Protein AF-I2GCH1-F1 (afdb_monomer)

InterPro domains:
  IPR013382 CRISPR-associated protein Cse2 [PF09485] (33-187)
  IPR013382 CRISPR-associated protein Cse2 [TIGR02548] (23-190)
  IPR038287 Cse2 superfamily [G3DSA:1.10.520.40] (2-200)

Secondary structure (DSSP, 8-state):
--PPPHHHHHHHHHHHHH-B-TTS-B--HHHHHHHHHHHTTSTTT-THHHHHHGGGS---SS--HHHHHHHHHHHHHHHHHHHHHTT-B-TTS-B------TT-----HHHHHHHHHHH-SS-HHHHHHHHHHHHT--GGGTHHHHHHHHHHHHHSSS----HHHHHHHHHTTTSHHHHHHHHHHHH--SHHHHTTTSTTSSS--

Nearest PDB structures (foldseek):
  3wa8-assembly2_B  TM=7.496E-01  e=3.934E-06  Meiothermus ruber DSM 1279
  3wa8-assembly1_A  TM=6.997E-01  e=4.959E-06  Meiothermus ruber DSM 1279
  5u0a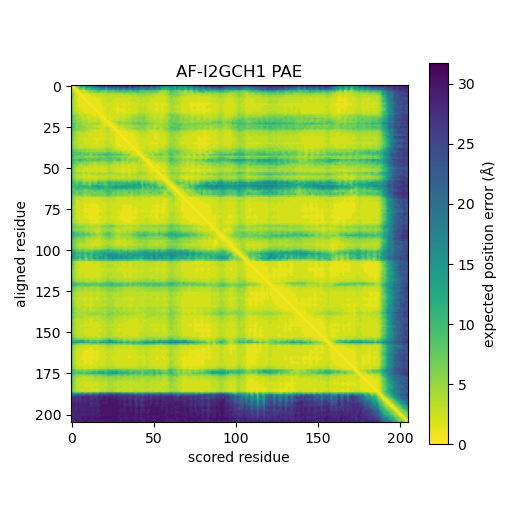-assembly1_J  TM=7.930E-01  e=7.270E-05  Thermobifida fusca YX
  4h79-assembly1_A  TM=6.794E-01  e=3.160E-05  Thermobifida fusca YX

Radius of gyration: 18.76 Å; Cα contacts (8 Å, |Δi|>4): 195; chains: 1; bounding box: 70×39×43 Å

Foldseek 3Di:
DPQCDLVLLVVLVCCLQFQQAPVRDHDDSLVLLVQLLVCLVPQPPDCSNCVSCVRSADDDPDDDPLSVQLRSLSSLLSSLCSLLQPLQQDPVRHGHAQDDDPPDDAAAVLLLLLVLLVQDPDCSVVSVVLLVVLLVDDLVRNSVSVSVSSNSSSVDDRRHDDSSNSSSLSSVSVDNVSSVRSVCSNPVDPVVPVVVVPVPPPPDD

Structure (mmCIF, N/CA/C/O backbone):
data_AF-I2GCH1-F1
#
_entry.id   AF-I2GCH1-F1
#
loop_
_atom_site.group_PDB
_atom_site.id
_atom_site.type_symbol
_atom_site.label_atom_id
_atom_site.label_alt_id
_atom_site.label_comp_id
_atom_site.label_asym_id
_atom_site.label_entity_id
_atom_site.label_seq_id
_atom_site.pdbx_PDB_ins_code
_atom_site.Cartn_x
_atom_site.Cartn_y
_atom_site.Cartn_z
_atom_site.occupancy
_atom_site.B_iso_or_equiv
_atom_site.auth_seq_id
_atom_site.auth_comp_id
_atom_site.auth_asym_id
_atom_site.auth_atom_id
_atom_site.pdbx_PDB_model_num
ATOM 1 N N . MET A 1 1 ? 3.117 -0.505 -23.879 1.00 47.28 1 MET A N 1
ATOM 2 C CA . MET A 1 1 ? 2.992 -0.434 -22.409 1.00 47.28 1 MET A CA 1
ATOM 3 C C . MET A 1 1 ? 2.792 -1.846 -21.893 1.00 47.28 1 MET A C 1
ATOM 5 O O . MET A 1 1 ? 1.735 -2.417 -22.139 1.00 47.28 1 MET A O 1
ATOM 9 N N . ASN A 1 2 ? 3.811 -2.435 -21.267 1.00 53.38 2 ASN A N 1
ATOM 10 C CA . ASN A 1 2 ? 3.675 -3.739 -20.619 1.00 53.38 2 ASN A CA 1
ATOM 11 C C . ASN A 1 2 ? 2.751 -3.580 -19.408 1.00 53.38 2 ASN A C 1
ATOM 13 O O . ASN A 1 2 ? 3.159 -3.072 -18.369 1.00 53.38 2 ASN A O 1
ATOM 17 N N . GLN A 1 3 ? 1.482 -3.955 -19.557 1.00 66.94 3 GLN A N 1
ATOM 18 C CA . GLN A 1 3 ? 0.563 -3.990 -18.427 1.00 66.94 3 GLN A CA 1
ATOM 19 C C . GLN A 1 3 ? 0.925 -5.194 -17.558 1.00 66.94 3 GLN A C 1
ATOM 21 O O . GLN A 1 3 ? 0.856 -6.329 -18.028 1.00 66.94 3 GLN A O 1
ATOM 26 N N . LEU A 1 4 ? 1.309 -4.948 -16.301 1.00 82.31 4 LEU A N 1
ATOM 27 C CA . LEU A 1 4 ? 1.460 -6.011 -15.311 1.00 82.31 4 LEU A CA 1
ATOM 28 C C . LEU A 1 4 ? 0.115 -6.731 -15.177 1.00 82.31 4 LEU A C 1
ATOM 30 O O . LEU A 1 4 ? -0.895 -6.111 -14.826 1.00 82.31 4 LEU A O 1
ATOM 34 N N . THR A 1 5 ? 0.096 -8.028 -15.477 1.00 87.00 5 THR A N 1
ATOM 35 C CA . THR A 1 5 ? -1.125 -8.813 -15.351 1.00 87.00 5 THR A CA 1
ATOM 36 C C . THR A 1 5 ? -1.459 -9.033 -13.888 1.00 87.00 5 THR A C 1
ATOM 38 O O . THR A 1 5 ? -0.640 -8.934 -12.970 1.00 87.00 5 THR A O 1
ATOM 41 N N . ASP A 1 6 ? -2.718 -9.366 -13.670 1.00 87.38 6 ASP A N 1
ATOM 42 C CA . ASP A 1 6 ? -3.214 -9.641 -12.345 1.00 87.38 6 ASP A CA 1
ATOM 43 C C . ASP A 1 6 ? -2.548 -10.838 -11.661 1.00 87.38 6 ASP A C 1
ATOM 45 O O . ASP A 1 6 ? -2.317 -10.847 -10.452 1.00 87.38 6 ASP A O 1
ATOM 49 N N . GLU A 1 7 ? -2.223 -11.834 -12.472 1.00 90.00 7 GLU A N 1
ATOM 50 C CA . GLU A 1 7 ? -1.489 -13.026 -12.086 1.00 90.00 7 GLU A CA 1
ATOM 51 C C . GLU A 1 7 ? -0.044 -12.688 -11.718 1.00 90.00 7 GLU A C 1
ATOM 53 O O . GLU A 1 7 ? 0.394 -13.036 -10.627 1.00 90.00 7 GLU A O 1
ATOM 58 N N . GLN 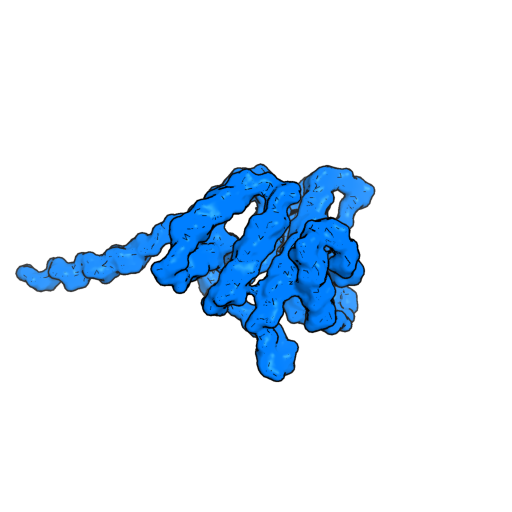A 1 8 ? 0.651 -11.891 -12.538 1.00 91.75 8 GLN A N 1
ATOM 59 C CA . GLN A 1 8 ? 2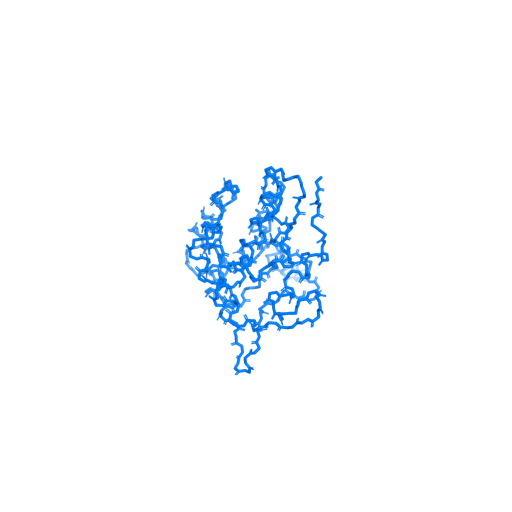.026 -11.467 -12.255 1.00 91.75 8 GLN A CA 1
ATOM 60 C C . GLN A 1 8 ? 2.139 -10.705 -10.928 1.00 91.75 8 GLN A C 1
ATOM 62 O O . GLN A 1 8 ? 3.072 -10.937 -10.158 1.00 91.75 8 GLN A O 1
ATOM 67 N N . ALA A 1 9 ? 1.173 -9.829 -10.630 1.00 93.25 9 ALA A N 1
ATOM 68 C CA . ALA A 1 9 ? 1.126 -9.127 -9.351 1.00 93.25 9 ALA A CA 1
ATOM 69 C C . ALA A 1 9 ? 0.929 -10.098 -8.173 1.00 93.25 9 ALA A C 1
ATOM 71 O O . ALA A 1 9 ? 1.601 -9.966 -7.152 1.00 93.25 9 ALA A O 1
ATOM 72 N N . ARG A 1 10 ? 0.038 -11.093 -8.299 1.00 92.31 10 ARG A N 1
ATOM 73 C CA . ARG A 1 10 ? -0.159 -12.114 -7.253 1.00 92.31 10 ARG A CA 1
ATOM 74 C C . ARG A 1 10 ? 1.078 -12.975 -7.056 1.00 92.31 10 ARG A C 1
ATOM 76 O O . ARG A 1 10 ? 1.446 -13.213 -5.912 1.00 92.31 10 ARG A O 1
ATOM 83 N N . ASP A 1 11 ? 1.712 -13.402 -8.139 1.00 93.62 11 ASP A N 1
ATOM 84 C CA . ASP A 1 11 ? 2.920 -14.222 -8.089 1.00 93.62 11 ASP A CA 1
ATOM 85 C C . ASP A 1 11 ? 4.055 -13.491 -7.378 1.00 93.62 11 ASP A C 1
ATOM 87 O O . ASP A 1 11 ? 4.778 -14.088 -6.580 1.00 93.62 11 ASP A O 1
ATOM 91 N N . PHE A 1 12 ? 4.181 -12.183 -7.617 1.00 95.62 12 PHE A N 1
ATOM 92 C CA . PHE A 1 12 ? 5.137 -11.346 -6.907 1.00 95.62 12 PHE A CA 1
ATOM 93 C C . PHE A 1 12 ? 4.863 -11.296 -5.400 1.00 95.62 12 PHE A C 1
ATOM 95 O O . PHE A 1 12 ? 5.775 -11.505 -4.599 1.00 95.62 12 PHE A O 1
ATOM 102 N N . ILE A 1 13 ? 3.609 -11.084 -4.989 1.00 95.69 13 ILE A N 1
ATOM 103 C CA . ILE A 1 13 ? 3.258 -11.079 -3.561 1.00 95.69 13 ILE A CA 1
ATOM 104 C C . ILE A 1 13 ? 3.418 -12.472 -2.939 1.00 95.69 13 ILE A C 1
ATOM 106 O O . ILE A 1 13 ? 3.929 -12.590 -1.828 1.00 95.69 13 ILE A O 1
ATOM 110 N N . ALA A 1 14 ? 3.073 -13.539 -3.660 1.00 94.00 14 ALA A N 1
ATOM 111 C CA . ALA A 1 14 ? 3.275 -14.912 -3.207 1.00 94.00 14 ALA A CA 1
ATOM 112 C C . ALA A 1 14 ? 4.762 -15.231 -2.991 1.00 94.00 14 ALA A C 1
ATOM 114 O O . ALA A 1 14 ? 5.114 -15.923 -2.032 1.00 94.00 14 ALA A O 1
ATOM 115 N N . PHE A 1 15 ? 5.648 -14.700 -3.837 1.00 94.94 15 PHE A N 1
ATOM 116 C CA . PHE A 1 15 ? 7.090 -14.769 -3.616 1.00 94.94 15 PHE A CA 1
ATOM 117 C C . PHE A 1 15 ? 7.507 -14.051 -2.327 1.00 94.94 15 PHE A C 1
ATOM 119 O O . PHE A 1 15 ? 8.240 -14.633 -1.531 1.00 94.94 15 PHE A O 1
ATOM 126 N N . LEU A 1 16 ? 7.007 -12.838 -2.071 1.00 95.56 16 LEU A N 1
ATOM 127 C CA . LEU A 1 16 ? 7.323 -12.101 -0.839 1.00 95.56 16 LEU A CA 1
ATOM 128 C C . LEU A 1 16 ? 6.820 -12.814 0.427 1.00 95.56 16 LEU A C 1
ATOM 130 O O . LEU A 1 16 ? 7.462 -12.735 1.473 1.00 95.56 16 LEU A O 1
ATOM 134 N N . GLU A 1 17 ? 5.696 -13.525 0.335 1.00 94.50 17 GLU A N 1
ATOM 135 C CA . GLU A 1 17 ? 5.105 -14.274 1.450 1.00 94.50 17 GLU A CA 1
ATOM 136 C C . GLU A 1 17 ? 5.788 -15.622 1.708 1.00 94.50 17 GLU A C 1
ATOM 138 O O . GLU A 1 17 ? 5.944 -16.026 2.858 1.00 94.50 17 GLU A O 1
ATOM 143 N N . THR A 1 18 ? 6.176 -16.337 0.649 1.00 92.38 18 THR A N 1
ATOM 144 C CA . THR A 1 18 ? 6.593 -17.750 0.743 1.00 92.38 18 THR A CA 1
ATOM 145 C C . THR A 1 18 ? 8.058 -17.997 0.400 1.00 92.38 18 THR A C 1
ATOM 147 O O . THR A 1 18 ? 8.564 -19.099 0.625 1.00 92.38 18 THR A O 1
ATOM 150 N N . GLY A 1 19 ? 8.736 -17.007 -0.186 1.00 91.06 19 GLY A N 1
ATOM 151 C CA . GLY A 1 19 ? 10.123 -17.103 -0.647 1.00 91.06 19 GLY A CA 1
ATOM 152 C C . GLY A 1 19 ? 10.300 -18.053 -1.824 1.00 91.06 19 GLY A C 1
ATOM 153 O O . GLY A 1 19 ? 11.431 -18.404 -2.157 1.00 91.06 19 GLY A O 1
ATOM 154 N N . ARG A 1 20 ? 9.198 -18.521 -2.422 1.00 90.38 20 ARG A N 1
ATOM 155 C CA . ARG A 1 20 ? 9.217 -19.424 -3.566 1.00 90.38 20 ARG A CA 1
ATOM 156 C C . ARG A 1 20 ? 9.539 -18.633 -4.826 1.00 90.38 20 ARG A C 1
ATOM 158 O O . ARG A 1 20 ? 8.766 -17.767 -5.224 1.00 90.38 20 ARG A O 1
ATOM 165 N N . LYS A 1 21 ? 10.658 -18.972 -5.452 1.00 87.69 21 LYS A N 1
ATOM 166 C CA . LYS A 1 21 ? 1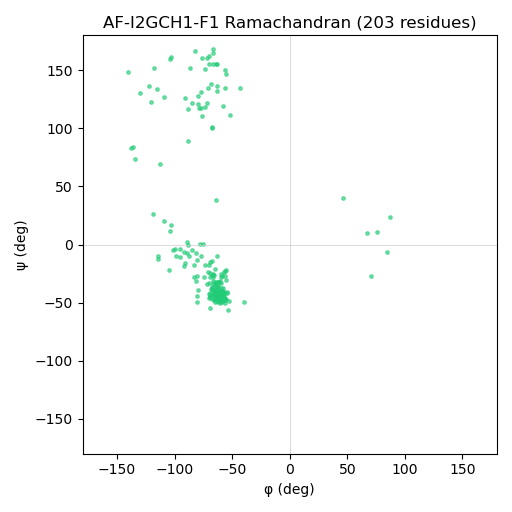1.096 -18.413 -6.728 1.00 87.69 21 LYS A CA 1
ATOM 167 C C . LYS A 1 21 ? 10.422 -19.107 -7.913 1.00 87.69 21 LYS A C 1
ATOM 169 O O . LYS A 1 21 ? 9.849 -20.192 -7.779 1.00 87.69 21 LYS A O 1
ATOM 174 N N . ARG A 1 22 ? 10.535 -18.493 -9.096 1.00 83.62 22 ARG A N 1
ATOM 175 C CA . ARG A 1 22 ? 9.999 -19.022 -10.366 1.00 83.62 22 ARG A CA 1
ATOM 176 C C . ARG A 1 22 ? 10.626 -20.354 -10.779 1.00 83.62 22 ARG A C 1
ATOM 178 O O . ARG A 1 22 ? 9.940 -21.190 -11.353 1.00 83.62 22 ARG A O 1
ATOM 185 N N . ASP A 1 23 ? 11.893 -20.570 -10.438 1.00 85.50 23 ASP A N 1
ATOM 186 C CA . ASP A 1 23 ? 12.616 -21.830 -10.665 1.00 85.50 23 ASP A CA 1
ATOM 187 C C . ASP A 1 23 ? 12.224 -22.953 -9.679 1.00 85.50 23 ASP A C 1
ATOM 189 O O . ASP A 1 23 ? 12.752 -24.060 -9.746 1.00 85.50 23 ASP A O 1
ATOM 193 N N . GLY A 1 24 ? 11.296 -22.682 -8.753 1.00 84.19 24 GLY A N 1
ATOM 194 C CA . GLY A 1 24 ? 10.841 -23.620 -7.730 1.00 84.19 24 GLY A CA 1
ATOM 195 C C . GLY A 1 24 ? 11.714 -23.668 -6.475 1.00 84.19 24 GLY A C 1
ATOM 196 O O . GLY A 1 24 ? 11.309 -24.298 -5.494 1.00 84.19 24 GLY A O 1
ATOM 197 N N . SER A 1 25 ? 12.860 -22.983 -6.459 1.00 87.88 25 SER A N 1
ATOM 198 C CA . SER A 1 25 ? 13.704 -22.873 -5.271 1.00 87.88 25 SER A CA 1
ATOM 199 C C . SER A 1 25 ? 13.052 -22.000 -4.190 1.00 87.88 25 SER A C 1
ATOM 201 O O . SER A 1 25 ? 12.098 -21.251 -4.433 1.00 87.88 25 SER A O 1
ATOM 203 N N . ARG A 1 26 ? 13.543 -22.127 -2.953 1.00 88.25 26 ARG A N 1
ATOM 204 C CA . ARG A 1 26 ? 13.063 -21.362 -1.799 1.00 88.25 26 ARG A CA 1
ATOM 205 C C . ARG A 1 26 ? 14.192 -20.577 -1.160 1.00 88.25 26 ARG A C 1
ATOM 207 O O . ARG A 1 26 ? 15.277 -21.105 -0.937 1.00 88.25 26 ARG A O 1
ATOM 214 N N . THR A 1 27 ? 13.900 -19.331 -0.822 1.00 89.69 27 THR A N 1
ATOM 215 C CA . THR A 1 27 ? 14.780 -18.467 -0.033 1.00 89.69 27 THR A CA 1
ATOM 216 C C . THR A 1 27 ? 14.291 -18.347 1.403 1.00 89.69 27 THR A C 1
ATOM 218 O O . THR A 1 27 ? 13.105 -18.533 1.675 1.00 89.69 27 THR A O 1
ATOM 221 N N . ASP A 1 28 ? 15.180 -17.950 2.310 1.00 91.00 28 ASP A N 1
ATOM 222 C CA . ASP A 1 28 ? 14.787 -17.549 3.659 1.00 91.00 28 ASP A CA 1
ATOM 223 C C . ASP A 1 28 ? 13.971 -16.244 3.602 1.00 91.00 28 ASP A C 1
ATOM 225 O O . ASP A 1 28 ? 14.507 -15.143 3.450 1.00 91.00 28 ASP A O 1
ATOM 229 N N . VAL A 1 29 ? 12.646 -16.385 3.711 1.00 92.38 29 VAL A N 1
ATOM 230 C CA . VAL A 1 29 ? 11.685 -15.272 3.693 1.00 92.38 29 VAL A CA 1
ATOM 231 C C . VAL A 1 29 ? 11.991 -14.262 4.788 1.00 92.38 29 VAL A C 1
ATOM 233 O O . VAL A 1 29 ? 11.926 -13.057 4.556 1.00 92.38 29 VAL A O 1
ATOM 236 N N . ARG A 1 30 ? 12.347 -14.729 5.986 1.00 92.19 30 ARG A N 1
ATOM 237 C CA . ARG A 1 30 ? 12.558 -13.850 7.134 1.00 92.19 30 ARG A CA 1
ATOM 238 C C . ARG A 1 30 ? 13.814 -13.009 6.945 1.00 92.19 30 ARG A C 1
ATOM 240 O O . ARG A 1 30 ? 13.777 -11.808 7.218 1.00 92.19 30 ARG A O 1
ATOM 247 N N . ALA A 1 31 ? 14.891 -13.616 6.448 1.00 91.94 31 ALA A N 1
ATOM 248 C CA . ALA A 1 31 ? 16.114 -12.898 6.103 1.00 91.94 31 ALA A CA 1
ATOM 249 C C . ALA A 1 31 ? 15.867 -11.877 4.979 1.00 91.94 31 ALA A C 1
ATOM 251 O O . ALA A 1 31 ? 16.228 -10.708 5.121 1.00 91.94 31 ALA A O 1
ATOM 252 N N . ASN A 1 32 ? 15.170 -12.281 3.912 1.00 93.69 32 ASN A N 1
ATOM 253 C CA . ASN A 1 32 ? 14.842 -11.393 2.797 1.00 93.69 32 ASN A CA 1
ATOM 254 C C . ASN A 1 32 ? 13.993 -10.195 3.241 1.00 93.69 32 ASN A C 1
ATOM 256 O O . ASN A 1 32 ? 14.323 -9.054 2.923 1.00 93.69 32 ASN A O 1
ATOM 260 N N . LEU A 1 33 ? 12.932 -10.422 4.022 1.00 94.56 33 LEU A N 1
ATOM 261 C CA . LEU A 1 33 ? 12.094 -9.338 4.538 1.00 94.56 33 LEU A CA 1
ATOM 262 C C . LEU A 1 33 ? 12.868 -8.428 5.503 1.00 94.56 33 LEU A C 1
ATOM 264 O O . LEU A 1 33 ? 12.623 -7.222 5.536 1.00 94.56 33 LEU A O 1
ATOM 268 N N . ALA A 1 34 ? 13.835 -8.955 6.260 1.00 93.19 34 ALA A N 1
ATOM 269 C CA . ALA A 1 34 ? 14.694 -8.126 7.102 1.00 93.19 34 ALA A CA 1
ATOM 270 C C . ALA A 1 34 ? 15.585 -7.177 6.279 1.00 93.19 34 ALA A C 1
ATOM 272 O O . ALA A 1 34 ? 15.719 -6.011 6.657 1.00 93.19 34 ALA A O 1
ATOM 273 N N . GLU A 1 35 ? 16.152 -7.643 5.164 1.00 93.31 35 GLU A N 1
ATOM 274 C CA . GLU A 1 35 ? 16.934 -6.806 4.242 1.00 93.31 35 GLU A CA 1
ATOM 275 C C . GLU A 1 35 ? 16.053 -5.801 3.487 1.00 93.31 35 GLU A C 1
ATOM 277 O O . GLU A 1 35 ? 16.362 -4.610 3.469 1.00 93.31 35 GLU A O 1
ATOM 282 N N . LEU A 1 36 ? 14.902 -6.232 2.958 1.00 94.69 36 LEU A N 1
ATOM 283 C CA . LEU A 1 36 ? 13.931 -5.342 2.304 1.00 94.69 36 LEU A CA 1
ATOM 284 C C . LEU A 1 36 ? 13.452 -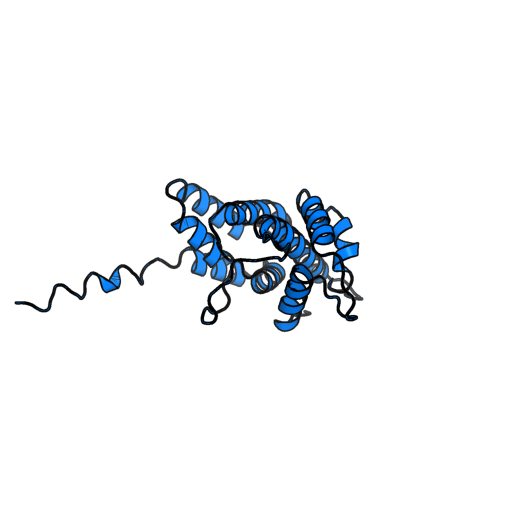4.233 3.249 1.00 94.69 36 LEU A C 1
ATOM 286 O O . LEU A 1 36 ? 13.311 -3.079 2.852 1.00 94.69 36 LEU A O 1
ATOM 290 N N . ARG A 1 37 ? 13.270 -4.543 4.535 1.00 92.12 37 ARG A N 1
ATOM 291 C CA . ARG A 1 37 ? 12.941 -3.537 5.551 1.00 92.12 37 ARG A CA 1
ATOM 292 C C . ARG A 1 37 ? 14.058 -2.510 5.744 1.00 92.12 37 ARG A C 1
ATOM 294 O O . ARG A 1 37 ? 13.761 -1.348 6.007 1.00 92.12 37 ARG A O 1
ATOM 301 N N . ARG A 1 38 ? 15.329 -2.916 5.661 1.00 90.88 38 ARG A N 1
ATOM 302 C CA . ARG A 1 38 ? 16.456 -1.972 5.742 1.00 90.88 38 ARG A CA 1
ATOM 303 C C . ARG A 1 38 ? 16.465 -1.047 4.530 1.00 90.88 38 ARG A C 1
ATOM 305 O O . ARG A 1 38 ? 16.579 0.161 4.719 1.00 90.88 38 ARG A O 1
ATOM 312 N N . ALA A 1 39 ? 16.244 -1.595 3.333 1.00 89.94 39 ALA A N 1
ATOM 313 C CA . ALA A 1 39 ? 16.089 -0.805 2.112 1.00 89.94 39 ALA A CA 1
ATOM 314 C C . ALA A 1 39 ? 14.907 0.180 2.213 1.00 89.94 39 ALA A C 1
ATOM 316 O O . ALA A 1 39 ? 14.999 1.312 1.752 1.00 89.94 39 ALA A O 1
ATOM 317 N N . ALA A 1 40 ? 13.839 -0.183 2.932 1.00 87.62 40 ALA A N 1
ATOM 318 C CA . ALA A 1 40 ? 12.693 0.691 3.171 1.00 87.62 40 ALA A CA 1
ATOM 319 C C . ALA A 1 40 ? 13.009 1.976 3.965 1.00 87.62 40 ALA A C 1
ATOM 321 O O . ALA A 1 40 ? 12.134 2.829 4.095 1.00 87.62 40 ALA A O 1
ATOM 322 N N . MET A 1 41 ? 14.201 2.132 4.554 1.00 84.06 41 MET A N 1
ATOM 323 C CA . MET A 1 41 ? 14.602 3.396 5.191 1.00 84.06 41 MET A CA 1
ATOM 324 C C . MET A 1 41 ? 14.884 4.494 4.167 1.00 84.06 41 MET A C 1
ATOM 326 O O . MET A 1 41 ? 14.555 5.643 4.434 1.00 84.06 41 MET A O 1
ATOM 330 N N . ASN A 1 42 ? 15.421 4.113 3.007 1.00 82.62 42 ASN A N 1
ATOM 331 C CA . ASN A 1 42 ? 15.633 4.970 1.845 1.00 82.62 42 ASN A CA 1
ATOM 332 C C . ASN A 1 42 ? 15.141 4.204 0.605 1.00 82.62 42 ASN A C 1
ATOM 334 O O . ASN A 1 42 ? 15.968 3.663 -0.139 1.00 82.62 42 ASN A O 1
ATOM 338 N N . PRO A 1 43 ? 13.810 4.071 0.427 1.00 78.38 43 PRO A N 1
ATOM 339 C CA . PRO A 1 43 ? 13.256 3.301 -0.678 1.00 78.38 43 PRO A CA 1
ATOM 340 C C . PRO A 1 43 ? 13.793 3.822 -2.013 1.00 78.38 43 PRO A C 1
ATOM 342 O O . PRO A 1 43 ? 14.019 5.020 -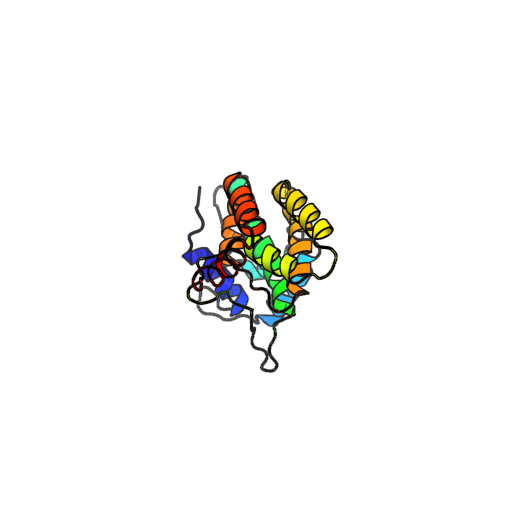2.157 1.00 78.38 43 PRO A O 1
ATOM 345 N N . LEU A 1 44 ? 13.976 2.922 -2.978 1.00 84.44 44 LEU A N 1
ATOM 346 C CA . LEU A 1 44 ? 14.483 3.195 -4.332 1.00 84.44 44 LEU A CA 1
ATOM 347 C C . LEU A 1 44 ? 15.977 3.562 -4.422 1.00 84.44 44 LEU A C 1
ATOM 349 O O . LEU A 1 44 ? 16.617 3.199 -5.410 1.00 84.44 44 LEU A O 1
ATOM 353 N N . SER A 1 45 ? 16.578 4.142 -3.381 1.00 83.44 45 SER A N 1
ATOM 354 C CA . SER A 1 45 ? 18.015 4.473 -3.360 1.00 83.44 45 SER A CA 1
ATOM 355 C C . SER A 1 45 ? 18.927 3.304 -2.963 1.00 83.44 45 SER A C 1
ATOM 357 O O . SER A 1 45 ? 20.089 3.265 -3.361 1.00 83.44 45 SER A O 1
ATOM 359 N N . ASP A 1 46 ? 18.439 2.353 -2.162 1.00 80.12 46 ASP A N 1
ATOM 360 C CA . ASP A 1 46 ? 19.217 1.186 -1.718 1.00 80.12 46 ASP A CA 1
ATOM 361 C C . ASP A 1 46 ? 19.050 0.008 -2.689 1.00 80.12 46 ASP A C 1
ATOM 363 O O . ASP A 1 46 ? 17.929 -0.410 -2.951 1.00 80.12 46 ASP A O 1
ATOM 367 N N . LEU A 1 47 ? 20.155 -0.547 -3.197 1.00 82.75 47 LEU A N 1
ATOM 368 C CA . LEU A 1 47 ? 20.159 -1.626 -4.198 1.00 82.75 47 LEU A CA 1
ATOM 369 C C . LEU A 1 47 ? 20.113 -3.043 -3.593 1.00 82.75 47 LEU A C 1
ATOM 371 O O . LEU A 1 47 ? 20.143 -4.033 -4.328 1.00 82.75 47 LEU A O 1
ATOM 375 N N . ARG A 1 48 ? 20.081 -3.182 -2.258 1.00 84.19 48 ARG A N 1
ATOM 376 C CA . ARG A 1 48 ? 20.027 -4.497 -1.583 1.00 84.19 48 ARG A CA 1
ATOM 377 C C . ARG A 1 48 ? 18.791 -5.310 -1.952 1.00 84.19 48 ARG A C 1
ATOM 379 O O . ARG A 1 48 ? 18.847 -6.540 -1.978 1.00 84.19 48 ARG A O 1
ATOM 386 N N . ASP A 1 49 ? 17.692 -4.627 -2.241 1.00 86.12 49 ASP A N 1
ATOM 387 C CA . ASP A 1 49 ? 16.440 -5.232 -2.674 1.00 86.12 49 ASP A CA 1
ATOM 388 C C . ASP A 1 49 ? 16.569 -5.930 -4.038 1.00 86.12 49 ASP A C 1
ATOM 390 O O . ASP A 1 49 ? 16.011 -7.010 -4.217 1.00 86.12 49 ASP A O 1
ATOM 394 N N . ILE A 1 50 ? 17.386 -5.411 -4.960 1.00 89.19 50 ILE A N 1
ATOM 395 C CA . ILE A 1 50 ? 17.558 -5.963 -6.315 1.00 89.19 50 ILE A CA 1
ATOM 396 C C . ILE A 1 50 ? 18.007 -7.426 -6.280 1.00 89.19 50 ILE A C 1
ATOM 398 O O . ILE A 1 50 ? 17.468 -8.259 -7.008 1.00 89.19 50 ILE A O 1
ATOM 402 N N . ARG A 1 51 ? 18.950 -7.778 -5.396 1.00 89.12 51 ARG A N 1
ATOM 403 C CA . ARG A 1 51 ? 19.432 -9.165 -5.261 1.00 89.12 51 ARG A CA 1
ATOM 404 C C . ARG A 1 51 ? 18.317 -10.132 -4.850 1.00 89.12 51 ARG A C 1
ATOM 406 O O . ARG A 1 51 ? 18.360 -11.306 -5.211 1.00 89.12 51 ARG A O 1
ATOM 413 N N . ILE A 1 52 ? 17.354 -9.650 -4.071 1.00 91.44 52 ILE A N 1
ATOM 414 C CA . ILE A 1 52 ? 16.226 -10.442 -3.579 1.00 91.44 52 ILE A CA 1
ATOM 415 C C . ILE A 1 52 ? 15.157 -10.545 -4.666 1.00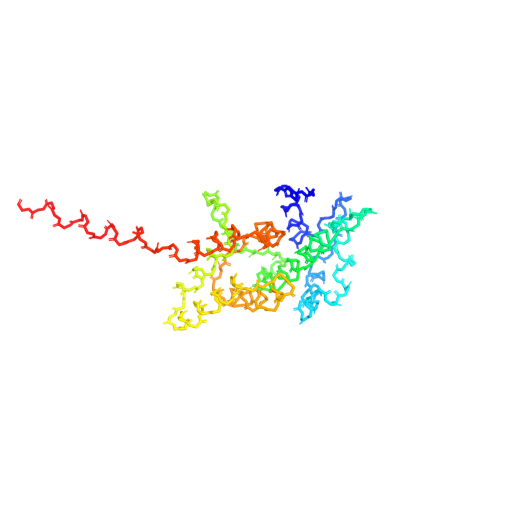 91.44 52 ILE A C 1
ATOM 417 O O . ILE A 1 52 ? 14.628 -11.625 -4.906 1.00 91.44 52 ILE A O 1
ATOM 421 N N . LEU A 1 53 ? 14.860 -9.425 -5.325 1.00 92.19 53 LEU A N 1
ATOM 422 C CA . LEU A 1 53 ? 13.736 -9.286 -6.247 1.00 92.19 53 LEU A CA 1
ATOM 423 C C . LEU A 1 53 ? 14.060 -9.698 -7.689 1.00 92.19 53 LEU A C 1
ATOM 425 O O . LEU A 1 53 ? 13.131 -9.783 -8.483 1.00 92.19 53 LEU A O 1
ATOM 429 N N . GLY A 1 54 ? 15.330 -9.947 -8.030 1.00 87.88 54 GLY A N 1
ATOM 430 C CA . GLY A 1 54 ? 15.833 -10.094 -9.405 1.00 87.88 54 GLY A CA 1
ATOM 431 C C . GLY A 1 54 ? 14.924 -10.852 -10.378 1.00 87.88 54 GLY A C 1
ATOM 432 O O . GLY A 1 54 ? 14.608 -10.324 -11.438 1.00 87.88 54 GLY A O 1
ATOM 433 N N . ASP A 1 55 ? 14.427 -12.034 -9.998 1.00 86.94 55 ASP A N 1
ATOM 434 C CA . ASP A 1 55 ? 13.596 -12.894 -10.864 1.00 86.94 55 ASP A CA 1
ATOM 435 C C . ASP A 1 55 ? 12.188 -12.329 -11.155 1.00 86.94 55 ASP A C 1
ATOM 437 O O . ASP A 1 55 ? 11.484 -12.807 -12.051 1.00 86.94 55 ASP A O 1
ATOM 441 N N . TYR A 1 56 ? 11.764 -11.332 -10.378 1.00 90.31 56 TYR A N 1
ATOM 442 C CA . TYR A 1 56 ? 10.453 -10.689 -10.436 1.00 90.31 56 TYR A CA 1
ATOM 443 C C . TYR A 1 56 ? 10.509 -9.228 -10.873 1.00 90.31 56 TYR A C 1
ATOM 445 O O . TYR A 1 56 ? 9.456 -8.644 -11.132 1.00 90.31 56 TYR A O 1
ATOM 453 N N . LEU A 1 57 ? 11.699 -8.631 -10.960 1.00 89.69 57 LEU A N 1
ATOM 454 C CA . LEU A 1 57 ? 11.827 -7.270 -11.455 1.00 89.69 57 LEU A CA 1
ATOM 455 C C . LEU A 1 57 ? 11.558 -7.247 -12.965 1.00 89.69 57 LEU A C 1
ATOM 457 O O . LEU A 1 57 ? 12.060 -8.102 -13.700 1.00 89.69 57 LEU A O 1
ATOM 461 N N . PRO A 1 58 ? 10.752 -6.289 -13.447 1.00 86.06 58 PRO A N 1
ATOM 462 C CA . PRO A 1 58 ? 10.526 -6.128 -14.872 1.00 86.06 58 PRO A CA 1
ATOM 463 C C . PRO A 1 58 ? 11.853 -5.768 -15.545 1.00 86.06 58 PRO A C 1
ATOM 465 O O . PRO A 1 58 ? 12.606 -4.928 -15.057 1.00 86.06 58 PRO A O 1
ATOM 468 N N . TYR A 1 59 ? 12.131 -6.397 -16.681 1.00 80.12 59 TYR A N 1
ATOM 469 C CA . TYR A 1 59 ? 13.264 -6.043 -17.523 1.00 80.12 59 TYR A CA 1
ATOM 470 C C . TYR A 1 59 ? 12.748 -5.641 -18.899 1.00 80.12 59 TYR A C 1
ATOM 472 O O . TYR A 1 59 ? 12.057 -6.416 -19.563 1.00 80.12 59 TYR A O 1
ATOM 480 N N . SER A 1 60 ? 13.089 -4.426 -19.320 1.00 73.94 60 SER A N 1
ATOM 481 C CA . SER A 1 60 ? 12.871 -3.955 -20.682 1.00 73.94 60 SER A CA 1
ATOM 482 C C . SER A 1 60 ? 14.222 -3.853 -21.376 1.00 73.94 60 SER A C 1
ATOM 484 O O . SER A 1 60 ? 15.134 -3.193 -20.882 1.00 73.94 60 SER A O 1
ATOM 486 N N . SER A 1 61 ? 14.358 -4.481 -22.545 1.00 68.81 61 SER A N 1
ATOM 487 C CA . SER A 1 61 ? 15.567 -4.365 -23.373 1.00 68.81 61 SER A CA 1
ATOM 488 C C . SER A 1 61 ? 15.752 -2.957 -23.951 1.00 68.81 61 SER A C 1
ATOM 490 O O . SER A 1 61 ? 16.822 -2.630 -24.458 1.00 68.81 61 SER A O 1
ATOM 492 N N . ARG A 1 62 ? 14.703 -2.128 -23.904 1.00 74.88 62 ARG A N 1
ATOM 493 C CA . ARG A 1 62 ? 14.720 -0.723 -24.302 1.00 74.88 62 ARG A CA 1
ATOM 494 C C . ARG A 1 62 ? 13.929 0.083 -23.267 1.00 74.88 62 ARG A C 1
ATOM 496 O O . ARG A 1 62 ? 12.739 0.311 -23.484 1.00 74.88 62 ARG A O 1
ATOM 503 N N . PRO A 1 63 ? 14.558 0.458 -22.144 1.00 74.38 63 PRO A N 1
ATOM 504 C CA . PRO A 1 63 ? 13.868 1.133 -21.058 1.00 74.38 63 PRO A CA 1
ATOM 505 C C . PRO A 1 63 ? 13.329 2.487 -21.520 1.00 74.38 63 PRO A C 1
ATOM 507 O O . PRO A 1 63 ? 14.010 3.273 -22.184 1.00 74.38 63 PRO A O 1
ATOM 510 N N . THR A 1 64 ? 12.069 2.721 -21.191 1.00 78.25 64 THR A N 1
ATOM 511 C CA . THR A 1 64 ? 11.414 4.026 -21.239 1.00 78.25 64 THR A CA 1
ATOM 512 C C . THR A 1 64 ? 11.294 4.577 -19.815 1.00 78.25 64 THR A C 1
ATOM 514 O O . THR A 1 64 ? 11.321 3.791 -18.869 1.00 78.25 64 THR A O 1
ATOM 517 N N . PRO A 1 65 ? 11.084 5.893 -19.625 1.00 75.38 65 PRO A N 1
ATOM 518 C CA . PRO A 1 65 ? 10.854 6.453 -18.290 1.00 75.38 65 PRO A CA 1
ATOM 519 C C . PRO A 1 65 ? 9.686 5.810 -17.521 1.00 75.38 65 PRO A C 1
ATOM 521 O O . PRO A 1 65 ? 9.624 5.903 -16.299 1.00 75.38 65 PRO A O 1
ATOM 524 N N . ASP A 1 66 ? 8.739 5.177 -18.219 1.00 77.00 66 ASP A N 1
ATOM 525 C CA . ASP A 1 66 ? 7.645 4.432 -17.590 1.00 77.00 66 ASP A CA 1
ATOM 526 C C . ASP A 1 66 ? 8.072 3.021 -17.161 1.00 77.00 66 ASP A C 1
ATOM 528 O O . ASP A 1 66 ? 7.579 2.517 -16.154 1.00 77.00 66 ASP A O 1
ATOM 532 N N . ASP A 1 67 ? 9.012 2.393 -17.875 1.00 79.12 67 ASP A N 1
ATOM 533 C CA . ASP A 1 67 ? 9.580 1.100 -17.474 1.00 79.12 67 ASP A CA 1
ATOM 534 C C . ASP A 1 67 ? 10.415 1.237 -16.191 1.00 79.12 67 ASP A C 1
ATOM 536 O O . ASP A 1 67 ? 10.342 0.363 -15.323 1.00 79.12 67 ASP A O 1
ATOM 540 N N . ASP A 1 68 ? 11.136 2.355 -16.038 1.00 85.75 68 ASP A N 1
ATOM 541 C CA . ASP A 1 68 ? 11.885 2.686 -14.817 1.00 85.75 68 ASP A CA 1
ATOM 542 C C . ASP A 1 68 ? 10.940 2.802 -13.614 1.00 85.75 68 ASP A C 1
ATOM 544 O O . ASP A 1 68 ? 11.191 2.235 -12.549 1.00 85.75 68 ASP A O 1
ATOM 548 N N . TRP A 1 69 ? 9.780 3.439 -13.798 1.00 89.88 69 TRP A N 1
ATOM 549 C CA . TRP A 1 69 ? 8.786 3.507 -12.734 1.00 89.88 69 TRP A CA 1
ATOM 550 C C . TRP A 1 69 ? 8.158 2.145 -12.420 1.00 89.88 69 TRP A C 1
ATOM 552 O O . TRP A 1 69 ? 7.920 1.833 -11.256 1.00 89.88 69 TRP A O 1
ATOM 562 N N . VAL A 1 70 ? 7.888 1.299 -13.421 1.00 91.62 70 VAL A N 1
ATOM 563 C CA . VAL A 1 70 ? 7.364 -0.053 -13.160 1.00 91.62 70 VAL A CA 1
ATOM 564 C C . VAL A 1 70 ? 8.375 -0.840 -12.321 1.00 91.62 70 VAL A C 1
ATOM 566 O O . VAL A 1 70 ? 7.982 -1.524 -11.374 1.00 91.62 70 VAL A O 1
ATOM 569 N N . TYR A 1 71 ? 9.669 -0.717 -12.624 1.00 91.56 71 TYR A N 1
ATOM 570 C CA . TYR A 1 71 ? 10.754 -1.301 -11.839 1.00 91.56 71 TYR A CA 1
ATOM 571 C C . TYR A 1 71 ? 10.753 -0.792 -10.390 1.00 91.56 71 TYR A C 1
ATOM 573 O O . TYR A 1 71 ? 10.721 -1.589 -9.444 1.00 91.56 71 TYR A O 1
ATOM 581 N N . ASP A 1 72 ? 10.682 0.524 -10.207 1.00 92.69 72 ASP A N 1
ATOM 582 C CA . ASP A 1 72 ? 10.648 1.146 -8.887 1.00 92.69 72 ASP A CA 1
ATOM 583 C C . ASP A 1 72 ? 9.367 0.827 -8.107 1.00 92.69 72 ASP A C 1
ATOM 585 O O . ASP A 1 72 ? 9.425 0.590 -6.902 1.00 92.69 72 ASP A O 1
ATOM 589 N N . ALA A 1 73 ? 8.217 0.689 -8.764 1.00 94.81 73 ALA A N 1
ATOM 590 C CA . ALA A 1 73 ? 6.966 0.291 -8.124 1.00 94.81 73 ALA A CA 1
ATOM 591 C C . ALA A 1 73 ? 7.044 -1.127 -7.524 1.00 94.81 73 ALA A C 1
ATOM 593 O O . ALA A 1 73 ? 6.499 -1.361 -6.439 1.00 94.81 73 ALA A O 1
ATOM 594 N N . HIS A 1 74 ? 7.751 -2.067 -8.169 1.00 95.31 74 HIS A N 1
ATOM 595 C CA . HIS A 1 74 ? 7.999 -3.403 -7.603 1.00 95.31 74 HIS A CA 1
ATOM 596 C C . HIS A 1 74 ? 8.871 -3.312 -6.348 1.00 95.31 74 HIS A C 1
ATOM 598 O O . HIS A 1 74 ? 8.527 -3.879 -5.305 1.00 95.31 74 HIS A O 1
ATOM 604 N N . ARG A 1 75 ? 9.970 -2.556 -6.428 1.00 95.31 75 ARG A N 1
ATOM 605 C CA . ARG A 1 75 ? 10.894 -2.327 -5.308 1.00 95.31 75 ARG A CA 1
ATOM 606 C C . ARG A 1 75 ? 10.203 -1.646 -4.131 1.00 95.31 75 ARG A C 1
ATOM 608 O O . ARG A 1 75 ? 10.269 -2.123 -2.994 1.00 95.31 75 ARG A O 1
ATOM 615 N N . LEU A 1 76 ? 9.452 -0.582 -4.403 1.00 96.06 76 LEU A N 1
ATOM 616 C CA . LEU A 1 76 ? 8.657 0.126 -3.410 1.00 96.06 76 LEU A CA 1
ATOM 617 C C . LEU A 1 76 ? 7.627 -0.813 -2.773 1.00 96.06 76 LEU A C 1
ATOM 619 O O . LEU A 1 76 ? 7.578 -0.925 -1.553 1.00 96.06 76 LEU A O 1
ATOM 623 N N . THR A 1 77 ? 6.870 -1.575 -3.564 1.00 97.56 77 THR A N 1
ATOM 624 C CA . THR A 1 77 ? 5.898 -2.540 -3.021 1.00 97.56 77 THR A CA 1
ATOM 625 C C . THR A 1 77 ? 6.562 -3.565 -2.100 1.00 97.56 77 THR A C 1
ATOM 627 O O . THR A 1 77 ? 6.046 -3.819 -1.012 1.00 97.56 77 THR A O 1
ATOM 630 N N . ALA A 1 78 ? 7.714 -4.126 -2.480 1.00 97.12 78 ALA A N 1
ATOM 631 C CA . ALA A 1 78 ? 8.424 -5.108 -1.661 1.00 97.12 78 ALA A CA 1
ATOM 632 C C . ALA A 1 78 ? 8.921 -4.531 -0.328 1.00 97.12 78 ALA A C 1
ATOM 634 O O . ALA A 1 78 ? 8.785 -5.166 0.720 1.00 97.12 78 ALA A O 1
ATOM 635 N N . THR A 1 79 ? 9.473 -3.317 -0.348 1.00 96.06 79 THR A N 1
ATOM 636 C CA . THR A 1 79 ? 9.948 -2.644 0.871 1.00 96.06 79 THR A CA 1
ATOM 637 C C . THR A 1 79 ? 8.789 -2.271 1.805 1.00 96.06 79 THR A C 1
ATOM 639 O O . THR A 1 79 ? 8.883 -2.471 3.020 1.00 96.06 79 THR A O 1
ATOM 642 N N . LEU A 1 80 ? 7.656 -1.821 1.254 1.00 97.06 80 LEU A N 1
ATOM 643 C CA . LEU A 1 80 ? 6.425 -1.555 2.007 1.00 97.06 80 LEU A CA 1
ATOM 644 C C . LEU A 1 80 ? 5.812 -2.836 2.585 1.00 97.06 80 LEU A C 1
ATOM 646 O O . LEU A 1 80 ? 5.417 -2.857 3.753 1.00 97.06 80 LEU A O 1
ATOM 650 N N . PHE A 1 81 ? 5.778 -3.914 1.801 1.00 97.25 81 PHE A N 1
ATOM 651 C CA . PHE A 1 81 ? 5.344 -5.230 2.261 1.00 97.25 81 PHE A CA 1
ATOM 652 C C . PHE A 1 81 ? 6.198 -5.694 3.441 1.00 97.25 81 PHE A C 1
ATOM 654 O O . PHE A 1 81 ? 5.660 -6.084 4.473 1.00 97.25 81 PHE A O 1
ATOM 661 N N . ALA A 1 82 ? 7.524 -5.583 3.335 1.00 95.56 82 ALA A N 1
ATOM 662 C CA . ALA A 1 82 ? 8.438 -5.973 4.401 1.00 95.56 82 ALA A CA 1
ATOM 663 C C . ALA A 1 82 ? 8.228 -5.165 5.689 1.00 95.56 82 ALA A C 1
ATOM 665 O O . ALA A 1 82 ? 8.256 -5.736 6.781 1.00 95.56 82 ALA A O 1
ATOM 666 N N . LEU A 1 83 ? 7.969 -3.857 5.583 1.00 94.69 83 LEU A N 1
ATOM 667 C CA . LEU A 1 83 ? 7.612 -3.028 6.737 1.00 94.69 83 LEU A CA 1
ATOM 668 C C . LEU A 1 83 ? 6.335 -3.527 7.419 1.00 94.69 83 LEU A C 1
ATOM 670 O O . LEU A 1 83 ? 6.325 -3.703 8.639 1.00 94.69 83 LEU A O 1
ATOM 674 N N . TYR A 1 84 ? 5.291 -3.790 6.635 1.00 95.75 84 TYR A N 1
ATOM 675 C CA . TYR A 1 84 ? 4.003 -4.266 7.130 1.00 95.75 84 TYR A CA 1
ATOM 676 C C . TYR A 1 84 ? 4.095 -5.667 7.757 1.00 95.75 84 TYR A C 1
ATOM 678 O O . TYR A 1 84 ? 3.688 -5.867 8.901 1.00 95.75 84 TYR A O 1
ATOM 686 N N . ALA A 1 85 ? 4.708 -6.618 7.051 1.00 94.19 85 ALA A N 1
ATOM 687 C CA . ALA A 1 85 ? 4.804 -8.028 7.424 1.00 94.19 85 ALA A CA 1
ATOM 688 C C . ALA A 1 85 ? 5.508 -8.268 8.771 1.00 94.19 85 ALA A C 1
ATOM 690 O O . ALA A 1 85 ? 5.233 -9.255 9.450 1.00 94.19 85 ALA A O 1
ATOM 691 N N . THR A 1 86 ? 6.387 -7.358 9.206 1.00 87.25 86 THR A N 1
ATOM 692 C CA . THR A 1 86 ? 7.165 -7.524 10.448 1.00 87.25 86 THR A CA 1
ATOM 693 C C . THR A 1 86 ? 6.336 -7.725 11.714 1.00 87.25 86 THR A C 1
ATOM 695 O O . THR A 1 86 ? 6.849 -8.286 12.682 1.00 87.25 86 THR A O 1
ATOM 698 N N . LYS A 1 87 ? 5.080 -7.274 11.726 1.00 88.00 87 LYS A N 1
ATOM 699 C CA . LYS A 1 87 ? 4.178 -7.375 12.880 1.00 88.00 87 LYS A CA 1
ATOM 700 C C . LYS A 1 87 ? 3.363 -8.665 12.920 1.00 88.00 87 LYS A C 1
ATOM 702 O O . LYS A 1 87 ? 2.698 -8.915 13.918 1.00 88.00 87 LYS A O 1
ATOM 707 N N . PHE A 1 88 ? 3.435 -9.475 11.870 1.00 91.00 88 PHE A N 1
ATOM 708 C CA . PHE A 1 88 ? 2.513 -10.583 11.633 1.00 91.00 88 PHE A CA 1
ATOM 709 C C . PHE A 1 88 ? 3.214 -11.941 11.593 1.00 91.00 88 PHE A C 1
ATOM 711 O O . PHE A 1 88 ? 2.742 -12.870 10.950 1.00 91.00 88 PHE A O 1
ATOM 718 N N . TRP A 1 89 ? 4.357 -12.067 12.264 1.00 89.00 89 TRP A N 1
ATOM 719 C CA . TRP A 1 89 ? 4.994 -13.366 12.456 1.00 89.00 89 TRP A CA 1
ATOM 720 C C . TRP A 1 89 ? 4.306 -14.125 13.591 1.00 89.00 89 TRP A C 1
ATOM 722 O O . TRP A 1 89 ? 4.280 -13.654 14.732 1.00 89.00 89 TRP A O 1
ATOM 732 N N . GLY A 1 90 ? 3.776 -15.301 13.267 1.00 86.19 90 GLY A N 1
ATOM 733 C CA . GLY A 1 90 ? 3.249 -16.260 14.225 1.00 86.19 90 GLY A CA 1
ATOM 734 C C . GLY A 1 90 ? 4.348 -16.840 15.118 1.00 86.19 90 GLY A C 1
ATOM 735 O O . GLY A 1 90 ? 5.549 -16.733 14.845 1.00 86.19 90 GLY A O 1
ATOM 736 N N . ARG A 1 91 ? 3.942 -17.482 16.218 1.00 85.62 91 ARG A N 1
ATOM 737 C CA . ARG A 1 91 ? 4.880 -18.163 17.136 1.00 85.62 91 ARG A CA 1
ATOM 738 C C . ARG A 1 91 ? 5.577 -19.359 16.488 1.00 85.62 91 ARG A C 1
ATOM 740 O O . ARG A 1 91 ? 6.675 -19.717 16.897 1.00 85.62 91 ARG A O 1
ATOM 747 N N . ASP A 1 92 ? 4.934 -19.956 15.496 1.00 86.56 92 ASP A N 1
ATOM 748 C CA . ASP A 1 92 ? 5.435 -21.044 14.658 1.00 86.56 92 ASP A CA 1
ATOM 749 C C . ASP A 1 92 ? 6.408 -20.565 13.563 1.00 86.56 92 ASP A C 1
ATOM 751 O O . ASP A 1 92 ? 6.919 -21.367 12.782 1.00 86.56 92 ASP A O 1
ATOM 755 N N . GLY A 1 93 ? 6.681 -19.256 13.506 1.00 83.44 93 GLY A N 1
ATOM 756 C CA . GLY A 1 93 ? 7.549 -18.651 12.505 1.00 83.44 93 GLY A CA 1
ATOM 757 C C . GLY A 1 93 ? 6.903 -18.521 11.127 1.00 83.44 93 GLY A C 1
ATOM 758 O O . GLY A 1 93 ? 7.618 -18.208 10.176 1.00 83.44 93 GLY A O 1
ATOM 759 N N . GLN A 1 94 ? 5.590 -18.740 11.002 1.00 86.12 94 GLN A N 1
ATOM 760 C CA . GLN A 1 94 ? 4.851 -18.500 9.765 1.00 86.12 94 GLN A CA 1
ATOM 761 C C . GLN A 1 94 ? 4.379 -17.047 9.681 1.00 86.12 94 GLN A C 1
ATOM 763 O O . GLN A 1 94 ? 4.182 -16.371 10.693 1.00 86.12 94 GLN A O 1
ATOM 768 N N . LEU A 1 95 ? 4.226 -16.544 8.457 1.00 90.69 95 LEU A N 1
ATOM 769 C CA . LEU A 1 95 ? 3.718 -15.198 8.220 1.00 90.69 95 LEU A CA 1
ATOM 770 C C . LEU A 1 95 ? 2.183 -15.220 8.141 1.00 90.69 95 LEU A C 1
ATOM 772 O O . LEU A 1 95 ? 1.605 -15.800 7.224 1.00 90.69 95 LEU A O 1
ATOM 776 N N . GLU A 1 96 ? 1.523 -14.538 9.074 1.00 91.69 96 GLU A N 1
ATOM 777 C CA . GLU A 1 96 ? 0.067 -14.515 9.248 1.00 91.69 96 GLU A CA 1
ATOM 778 C C . GLU A 1 96 ? -0.517 -13.129 8.937 1.00 91.69 96 GLU A C 1
ATOM 780 O O . GLU A 1 96 ? -0.982 -12.396 9.812 1.00 91.69 96 GLU A O 1
ATOM 785 N N . LEU A 1 97 ? -0.484 -12.735 7.663 1.00 92.31 97 LEU A N 1
ATOM 786 C CA . LEU A 1 97 ? -1.003 -11.427 7.257 1.00 92.31 97 LEU A CA 1
ATOM 787 C C . LEU A 1 97 ? -2.533 -11.348 7.403 1.00 92.31 97 LEU A C 1
ATOM 789 O O . LEU A 1 97 ? -3.235 -12.264 6.959 1.00 92.31 97 LEU A O 1
ATOM 793 N N . PRO A 1 98 ? -3.076 -10.224 7.906 1.00 93.00 98 PRO A N 1
ATOM 794 C CA . PRO A 1 98 ? -4.497 -9.932 7.802 1.00 93.00 98 PRO A CA 1
ATOM 795 C C . PRO A 1 98 ? -4.947 -9.961 6.339 1.00 93.00 98 PRO A C 1
ATOM 797 O O . PRO A 1 98 ? -4.305 -9.383 5.459 1.00 93.00 98 PRO A O 1
ATOM 800 N N . ARG A 1 99 ? -6.077 -10.619 6.072 1.00 90.19 99 ARG A N 1
ATOM 801 C CA . ARG A 1 99 ? -6.651 -10.744 4.727 1.00 90.19 99 ARG A CA 1
ATOM 802 C C . ARG A 1 99 ? -8.021 -10.085 4.657 1.00 90.19 99 ARG A C 1
ATOM 804 O O . ARG A 1 99 ? -8.748 -10.016 5.647 1.00 90.19 99 ARG A O 1
ATOM 811 N N . PHE A 1 100 ? -8.384 -9.621 3.468 1.00 86.12 100 PHE A N 1
ATOM 812 C CA . PHE A 1 100 ? -9.781 -9.329 3.157 1.00 86.12 100 PHE A CA 1
ATOM 813 C C . PHE A 1 100 ? -10.597 -10.632 3.130 1.00 86.12 100 PHE A C 1
ATOM 815 O O . PHE A 1 100 ? -10.038 -11.715 2.935 1.00 86.12 100 PHE A O 1
ATOM 822 N N . GLY A 1 101 ? -11.911 -10.546 3.358 1.00 80.88 101 GLY A N 1
ATOM 823 C CA . GLY A 1 101 ? -12.770 -11.731 3.321 1.00 80.88 101 GLY A CA 1
ATOM 824 C C . GLY A 1 101 ? -12.802 -12.353 1.921 1.00 80.88 101 GLY A C 1
ATOM 825 O O . GLY A 1 101 ? -12.610 -11.659 0.929 1.00 80.88 101 GLY A O 1
ATOM 826 N N . LYS A 1 102 ? -13.098 -13.654 1.802 1.00 73.50 102 LYS A N 1
ATOM 827 C CA . LYS A 1 102 ? -13.148 -14.345 0.491 1.00 73.50 102 LYS A CA 1
ATOM 828 C C . LYS A 1 102 ? -14.122 -13.708 -0.514 1.00 73.50 102 LYS A C 1
ATOM 830 O O . LYS A 1 102 ? -13.913 -13.823 -1.715 1.00 73.50 102 LYS A O 1
ATOM 835 N N . ASN A 1 103 ? -15.160 -13.035 -0.016 1.00 72.56 103 ASN A N 1
ATOM 836 C CA . ASN A 1 103 ? -16.173 -12.356 -0.827 1.00 72.56 103 ASN A CA 1
ATOM 837 C C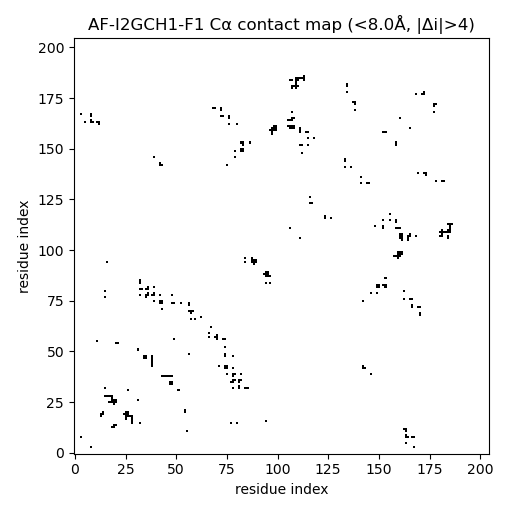 . ASN A 1 103 ? -15.875 -10.862 -1.039 1.00 72.56 103 ASN A C 1
ATOM 839 O O . ASN A 1 103 ? -16.614 -10.181 -1.753 1.00 72.56 103 ASN A O 1
ATOM 843 N N . ASP A 1 104 ? -14.819 -10.327 -0.419 1.00 71.62 104 ASP A N 1
ATOM 844 C CA . ASP A 1 104 ? -14.402 -8.957 -0.672 1.00 71.62 104 ASP A CA 1
ATOM 845 C C . ASP A 1 104 ? -13.774 -8.881 -2.063 1.00 71.62 104 ASP A C 1
ATOM 847 O O . ASP A 1 104 ? -12.774 -9.534 -2.363 1.00 71.62 104 ASP A O 1
ATOM 851 N N . LYS A 1 105 ? -14.341 -8.031 -2.923 1.00 71.31 105 LYS A N 1
ATOM 852 C CA . LYS A 1 105 ? -13.638 -7.595 -4.134 1.00 71.31 105 LYS A CA 1
ATOM 853 C C . LYS A 1 105 ? -12.303 -6.967 -3.724 1.00 71.31 105 LYS A C 1
ATOM 855 O O . LYS A 1 105 ? -12.231 -6.351 -2.660 1.00 71.31 105 LYS A O 1
ATOM 860 N N . ARG A 1 106 ? -11.286 -7.071 -4.588 1.00 70.81 106 ARG A N 1
ATOM 861 C CA . ARG A 1 106 ? -9.995 -6.388 -4.404 1.00 70.81 106 ARG A CA 1
ATOM 862 C C . ARG A 1 106 ? -10.187 -4.954 -3.934 1.00 70.81 106 ARG A C 1
ATOM 864 O O . ARG A 1 106 ? -11.033 -4.232 -4.467 1.00 70.81 106 ARG A O 1
ATOM 871 N N . ARG A 1 107 ? -9.404 -4.562 -2.935 1.00 87.62 107 ARG A N 1
ATOM 872 C CA . ARG A 1 107 ? -9.530 -3.264 -2.279 1.00 87.62 107 ARG A CA 1
ATOM 873 C C . ARG A 1 107 ? -8.280 -2.443 -2.534 1.00 87.62 107 ARG A C 1
ATOM 875 O O . ARG A 1 107 ? -7.171 -2.947 -2.391 1.00 87.62 107 ARG A O 1
ATOM 882 N N . SER A 1 108 ? -8.473 -1.184 -2.904 1.00 94.56 108 SER A N 1
ATOM 883 C CA . SER A 1 108 ? -7.376 -0.224 -2.946 1.00 94.56 108 SER A CA 1
ATOM 884 C C . SER A 1 108 ? -6.840 0.062 -1.539 1.00 94.56 108 SER A C 1
ATOM 886 O O . SER A 1 108 ? -7.489 -0.254 -0.532 1.00 94.56 108 SER A O 1
ATOM 888 N N . LEU A 1 109 ? -5.684 0.728 -1.454 1.00 96.25 109 LEU A N 1
ATOM 889 C CA . LEU A 1 109 ? -5.146 1.182 -0.170 1.00 96.25 109 LEU A CA 1
ATOM 890 C C . LEU A 1 109 ? -6.100 2.152 0.550 1.00 96.25 109 LEU A C 1
ATOM 892 O O . LEU A 1 109 ? -6.134 2.169 1.781 1.00 96.25 109 LEU A O 1
ATOM 896 N N . GLY A 1 110 ? -6.928 2.895 -0.197 1.00 95.81 110 GLY A N 1
ATOM 897 C CA . GLY A 1 110 ? -7.960 3.775 0.358 1.00 95.81 110 GLY A CA 1
ATOM 898 C C . GLY A 1 110 ? -8.905 3.051 1.322 1.00 95.81 110 GLY A C 1
ATOM 899 O O . GLY A 1 110 ? -9.180 3.543 2.414 1.00 95.81 110 GLY A O 1
ATOM 900 N N . ALA A 1 111 ? -9.316 1.821 1.003 1.00 94.31 111 ALA A N 1
ATOM 901 C CA . ALA A 1 111 ? -10.178 1.037 1.888 1.00 94.31 111 ALA A CA 1
ATOM 902 C C . ALA A 1 111 ? -9.474 0.617 3.193 1.00 94.31 111 ALA A C 1
ATOM 904 O O . ALA A 1 111 ? -10.101 0.610 4.256 1.00 94.31 111 ALA A O 1
ATOM 905 N N . SER A 1 112 ? -8.184 0.273 3.132 1.00 95.25 112 SER A N 1
ATOM 906 C CA . SER A 1 112 ? -7.367 -0.035 4.316 1.00 95.25 112 SER A CA 1
ATOM 907 C C . SER A 1 112 ? -7.172 1.207 5.187 1.00 95.25 112 SER A C 1
ATOM 909 O O . SER A 1 112 ? -7.330 1.146 6.406 1.00 95.25 112 SER A O 1
ATOM 911 N N . LEU A 1 113 ? -6.907 2.358 4.564 1.00 96.12 113 LEU A N 1
ATOM 912 C CA . LEU A 1 113 ? -6.791 3.645 5.247 1.00 96.12 113 LEU A CA 1
ATOM 913 C C . LEU A 1 113 ? -8.112 4.077 5.890 1.00 96.12 113 LEU A C 1
ATOM 915 O O . LEU A 1 113 ? -8.090 4.636 6.983 1.00 96.12 113 LEU A O 1
ATOM 919 N N . ARG A 1 114 ? -9.261 3.763 5.284 1.00 94.12 114 ARG A N 1
ATOM 920 C CA . ARG A 1 114 ? -10.572 3.992 5.905 1.00 94.12 114 ARG A CA 1
ATOM 921 C C . ARG A 1 114 ? -10.766 3.132 7.150 1.00 94.12 114 ARG A C 1
ATOM 923 O O . ARG A 1 114 ? -11.239 3.631 8.163 1.00 94.12 114 ARG A O 1
ATOM 930 N N . ARG A 1 115 ? -10.363 1.855 7.117 1.00 93.50 115 ARG A N 1
ATOM 931 C CA . ARG A 1 115 ? -10.386 1.002 8.322 1.00 93.50 115 ARG A CA 1
ATOM 932 C C . ARG A 1 115 ? -9.506 1.588 9.428 1.00 93.50 115 ARG A C 1
ATOM 934 O O . ARG A 1 115 ? -9.941 1.639 10.573 1.00 93.50 115 ARG A O 1
ATOM 941 N N . LEU A 1 116 ? -8.323 2.097 9.073 1.00 95.12 116 LEU A N 1
ATOM 942 C CA . LEU A 1 116 ? -7.455 2.810 10.012 1.00 95.12 116 LEU A CA 1
ATOM 943 C C . LEU A 1 116 ? -8.159 4.046 10.576 1.00 95.12 116 LEU A C 1
ATOM 945 O O . LEU A 1 116 ? -8.229 4.189 11.791 1.00 95.12 116 LEU A O 1
ATOM 949 N N . ARG A 1 117 ? -8.730 4.893 9.714 1.00 94.62 117 ARG A N 1
ATOM 950 C CA . ARG A 1 117 ? -9.493 6.084 10.108 1.00 94.62 117 ARG A CA 1
ATOM 951 C C . ARG A 1 117 ? -10.587 5.741 11.117 1.00 94.62 117 ARG A C 1
ATOM 953 O O . ARG A 1 117 ? -10.649 6.364 12.168 1.00 94.62 117 ARG A O 1
ATOM 960 N N . ASN A 1 118 ? -11.377 4.709 10.833 1.00 92.56 118 ASN A N 1
ATOM 961 C CA . ASN A 1 118 ? -12.487 4.277 11.683 1.00 92.56 118 ASN A CA 1
ATOM 962 C C . ASN A 1 118 ? -12.026 3.656 13.012 1.00 92.56 118 ASN A C 1
ATOM 964 O O . ASN A 1 118 ? -12.776 3.677 13.980 1.00 92.56 118 ASN A O 1
ATOM 968 N N . SER A 1 119 ? -10.802 3.121 13.082 1.00 92.69 119 SER A N 1
ATOM 969 C CA . SER A 1 119 ? -10.223 2.617 14.338 1.00 92.69 119 SER A CA 1
ATOM 970 C C . SER A 1 119 ? -9.640 3.710 15.243 1.00 92.69 119 SER A C 1
ATOM 972 O O . SER A 1 119 ? -9.324 3.442 16.401 1.00 92.69 119 SER A O 1
ATOM 974 N N . LEU A 1 120 ? -9.457 4.934 14.734 1.00 91.50 120 LEU A N 1
ATOM 975 C CA . LEU A 1 120 ? -8.868 6.032 15.497 1.00 91.50 120 LEU A CA 1
ATOM 976 C C . LEU A 1 120 ? -9.938 6.742 16.330 1.00 91.50 120 LEU A C 1
ATOM 978 O O . LEU A 1 120 ? -10.874 7.320 15.782 1.00 91.50 120 LEU A O 1
ATOM 982 N N . SER A 1 121 ? -9.746 6.788 17.648 1.00 87.62 121 SER A N 1
ATOM 983 C CA . SER A 1 121 ? -10.556 7.624 18.545 1.00 87.62 121 SER A CA 1
ATOM 984 C C . SER A 1 121 ? -10.202 9.114 18.449 1.00 87.62 121 SER A C 1
ATOM 986 O O . SER A 1 121 ? -11.055 9.965 18.675 1.00 87.62 121 SER A O 1
ATOM 988 N N . VAL A 1 122 ? -8.951 9.436 18.097 1.00 87.81 122 VAL A N 1
ATOM 989 C CA . VAL A 1 122 ? -8.432 10.801 17.915 1.00 87.81 122 VAL A CA 1
ATOM 990 C C . VAL A 1 122 ? -7.494 10.834 16.705 1.00 87.81 122 VAL A C 1
ATOM 992 O O . VAL A 1 122 ? -6.792 9.863 16.415 1.00 87.81 122 VAL A O 1
ATOM 995 N N . GLY A 1 123 ? -7.445 11.967 15.997 1.00 91.06 123 GLY A N 1
ATOM 996 C CA . GLY A 1 123 ? -6.493 12.190 14.904 1.00 91.06 123 GLY A CA 1
ATOM 997 C C . GLY A 1 123 ? -6.958 11.692 13.533 1.00 91.06 123 GLY A C 1
ATOM 998 O O . GLY A 1 123 ? -6.107 11.428 12.675 1.00 91.06 123 GLY A O 1
ATOM 999 N N . GLN A 1 124 ? -8.278 11.573 13.341 1.00 94.00 124 GLN A N 1
ATOM 1000 C CA . GLN A 1 124 ? -8.904 11.329 12.037 1.00 94.00 124 GLN A CA 1
ATOM 1001 C C . GLN A 1 124 ? -8.614 12.492 11.082 1.00 94.00 124 GLN A C 1
ATOM 1003 O O . GLN A 1 124 ? -8.025 12.252 10.041 1.00 94.00 124 GLN A O 1
ATOM 1008 N N . ASP A 1 125 ? -8.830 13.745 11.491 1.00 94.75 125 ASP A N 1
ATOM 1009 C CA . ASP A 1 125 ? -8.555 14.920 10.643 1.00 94.75 125 ASP A CA 1
ATOM 1010 C C . ASP A 1 125 ? -7.088 14.997 10.189 1.00 94.75 125 ASP A C 1
ATOM 1012 O O . ASP A 1 125 ? -6.781 15.278 9.033 1.00 94.75 125 ASP A O 1
ATOM 1016 N N . SER A 1 126 ? -6.145 14.668 11.082 1.00 95.44 126 SER A N 1
ATOM 1017 C CA . SER A 1 126 ? -4.722 14.593 10.718 1.00 95.44 126 SER A CA 1
ATOM 1018 C C . SER A 1 126 ? -4.429 13.448 9.744 1.00 95.44 126 SER A C 1
ATOM 1020 O O . SER A 1 126 ? -3.489 13.544 8.957 1.00 95.44 126 SER A O 1
ATOM 1022 N N . LEU A 1 127 ? -5.177 12.341 9.804 1.00 96.00 127 LEU A N 1
ATOM 1023 C CA . LEU A 1 127 ? -5.087 11.286 8.797 1.00 96.00 127 LEU A CA 1
ATOM 1024 C C . LEU A 1 127 ? -5.682 11.758 7.466 1.00 96.00 127 LEU A C 1
ATOM 1026 O O . LEU A 1 127 ? -5.008 11.590 6.457 1.00 96.00 127 LEU A O 1
ATOM 1030 N N . ASP A 1 128 ? -6.859 12.385 7.482 1.00 96.56 128 ASP A N 1
ATOM 1031 C CA . ASP A 1 128 ? -7.560 12.888 6.297 1.00 96.56 128 ASP A CA 1
ATOM 1032 C C . ASP A 1 128 ? -6.652 13.849 5.510 1.00 96.56 128 ASP A C 1
ATOM 1034 O O . ASP A 1 128 ? -6.433 13.649 4.317 1.00 96.56 128 ASP A O 1
ATOM 1038 N N . LEU A 1 129 ? -5.999 14.799 6.193 1.00 96.94 129 LEU A N 1
ATOM 1039 C CA . LEU A 1 129 ? -5.025 15.714 5.581 1.00 96.94 129 LEU A CA 1
ATOM 1040 C C . LEU A 1 129 ? -3.837 14.989 4.935 1.00 96.94 129 LEU A C 1
ATOM 1042 O O . LEU A 1 129 ? -3.403 15.352 3.843 1.00 96.94 129 LEU A O 1
ATOM 1046 N N . ARG A 1 130 ? -3.295 13.956 5.594 1.00 97.12 130 ARG A N 1
ATOM 1047 C CA . ARG A 1 130 ? -2.179 13.182 5.031 1.00 97.12 130 ARG A CA 1
ATOM 1048 C C . ARG A 1 130 ? -2.623 12.331 3.846 1.00 97.12 130 ARG A C 1
ATOM 1050 O O . ARG A 1 130 ? -1.814 12.098 2.956 1.00 97.12 130 ARG A O 1
ATOM 1057 N N . VAL A 1 131 ? -3.859 11.830 3.849 1.00 97.12 131 VAL A N 1
ATOM 1058 C CA . VAL A 1 131 ? -4.404 11.066 2.722 1.00 97.12 131 VAL A CA 1
ATOM 1059 C C . VAL A 1 131 ? -4.625 11.986 1.530 1.00 97.12 131 VAL A C 1
ATOM 1061 O O . VAL A 1 131 ? -4.186 11.629 0.444 1.00 97.12 131 VAL A O 1
ATOM 1064 N N . SER A 1 132 ? -5.183 13.183 1.722 1.00 96.50 132 SER A N 1
ATOM 1065 C CA . SER A 1 132 ? -5.269 14.183 0.650 1.00 96.50 132 SER A CA 1
ATOM 1066 C C . SER A 1 132 ? -3.886 14.508 0.078 1.00 96.50 132 SER A C 1
ATOM 1068 O O . SER A 1 132 ? -3.674 14.355 -1.118 1.00 96.50 132 SER A O 1
ATOM 1070 N N . ALA A 1 133 ? -2.907 14.814 0.938 1.00 96.50 133 ALA A N 1
ATOM 1071 C CA . ALA A 1 133 ? -1.540 15.092 0.495 1.00 96.50 133 ALA A CA 1
ATOM 1072 C C . ALA A 1 133 ? -0.895 13.910 -0.256 1.00 96.50 133 ALA A C 1
ATOM 1074 O O . ALA A 1 133 ? -0.179 14.118 -1.231 1.00 96.50 133 ALA A O 1
ATOM 1075 N N . LEU A 1 134 ? -1.156 12.667 0.170 1.00 96.62 134 LEU A N 1
ATOM 1076 C CA . LEU A 1 134 ? -0.687 11.468 -0.530 1.00 96.62 134 LEU A CA 1
ATOM 1077 C C . LEU A 1 134 ? -1.270 11.380 -1.944 1.00 96.62 134 LEU A C 1
ATOM 1079 O O . LEU A 1 134 ? -0.537 11.050 -2.869 1.00 96.62 134 LEU A O 1
ATOM 1083 N N . LEU A 1 135 ? -2.567 11.647 -2.109 1.00 95.56 135 LEU A N 1
ATOM 1084 C CA . LEU A 1 135 ? -3.242 11.577 -3.409 1.00 95.56 135 LEU A CA 1
ATOM 1085 C C . LEU A 1 135 ? -2.743 12.649 -4.386 1.00 95.56 135 LEU A C 1
ATOM 1087 O O . LEU A 1 135 ? -2.729 12.397 -5.587 1.00 95.56 135 LEU A O 1
ATOM 1091 N N . ASP A 1 136 ? -2.280 13.786 -3.866 1.00 94.19 136 ASP A N 1
ATOM 1092 C CA . ASP A 1 136 ? -1.672 14.868 -4.649 1.00 94.19 136 ASP A CA 1
ATOM 1093 C C . ASP A 1 136 ? -0.168 14.648 -4.919 1.00 94.19 136 ASP A C 1
ATOM 1095 O O . ASP A 1 136 ? 0.469 15.432 -5.623 1.00 94.19 136 ASP A O 1
ATOM 1099 N N . THR A 1 137 ? 0.435 13.593 -4.355 1.00 94.69 137 THR A N 1
ATOM 1100 C CA . THR A 1 137 ? 1.878 13.343 -4.466 1.00 94.69 137 THR A CA 1
ATOM 1101 C C . THR A 1 137 ? 2.243 12.768 -5.837 1.00 94.69 137 THR A C 1
ATOM 1103 O O . THR A 1 137 ? 1.669 11.772 -6.287 1.00 94.69 137 THR A O 1
ATOM 1106 N N . TYR A 1 138 ? 3.261 13.347 -6.480 1.00 92.06 138 TYR A N 1
ATOM 1107 C CA . TYR A 1 138 ? 3.816 12.817 -7.725 1.00 92.06 138 TYR A CA 1
ATOM 1108 C C . TYR A 1 138 ? 4.583 11.505 -7.496 1.00 92.06 138 TYR A C 1
ATOM 1110 O O . TYR A 1 138 ? 5.082 11.244 -6.405 1.00 92.06 138 TYR A O 1
ATOM 1118 N N . ARG A 1 139 ? 4.696 10.661 -8.530 1.00 89.94 139 ARG A N 1
ATOM 1119 C CA . ARG A 1 139 ? 5.268 9.305 -8.406 1.00 89.94 139 ARG A CA 1
ATOM 1120 C C . ARG A 1 139 ? 6.675 9.302 -7.790 1.00 89.94 139 ARG A C 1
ATOM 1122 O O . ARG A 1 139 ? 6.947 8.490 -6.910 1.00 89.94 139 ARG A O 1
ATOM 1129 N N . ASP A 1 140 ? 7.514 10.255 -8.192 1.00 89.19 140 ASP A N 1
ATOM 1130 C CA . ASP A 1 140 ? 8.917 10.345 -7.770 1.00 89.19 140 ASP A CA 1
ATOM 1131 C C . ASP A 1 140 ? 9.039 10.673 -6.268 1.00 89.19 140 ASP A C 1
ATOM 1133 O O . ASP A 1 140 ? 9.984 10.248 -5.606 1.00 89.19 140 ASP A O 1
ATOM 1137 N N . ASP A 1 141 ? 8.027 11.339 -5.704 1.00 92.56 141 ASP A N 1
ATOM 1138 C CA . ASP A 1 141 ? 7.970 11.738 -4.295 1.00 92.56 141 ASP A CA 1
ATOM 1139 C C . ASP A 1 141 ? 7.120 10.784 -3.436 1.00 92.56 141 ASP A C 1
ATOM 1141 O O . ASP A 1 141 ? 7.043 10.932 -2.214 1.00 92.56 141 ASP A O 1
ATOM 1145 N N . LEU A 1 142 ? 6.481 9.777 -4.044 1.00 92.88 142 LEU A N 1
ATOM 1146 C CA . LEU A 1 142 ? 5.464 8.939 -3.400 1.00 92.88 142 LEU A CA 1
ATOM 1147 C C . LEU A 1 142 ? 6.025 8.020 -2.310 1.00 92.88 142 LEU A C 1
ATOM 1149 O O . LEU A 1 142 ? 5.321 7.666 -1.360 1.00 92.88 142 LEU A O 1
ATOM 1153 N N . ALA A 1 143 ? 7.294 7.628 -2.427 1.00 93.88 143 ALA A N 1
ATOM 1154 C CA . ALA A 1 143 ? 7.901 6.608 -1.578 1.00 93.88 143 ALA A CA 1
ATOM 1155 C C . ALA A 1 143 ? 7.828 6.944 -0.077 1.00 93.88 143 ALA A C 1
ATOM 1157 O O . ALA A 1 143 ? 7.448 6.100 0.741 1.00 93.88 143 ALA A O 1
ATOM 1158 N N . VAL A 1 144 ? 8.163 8.182 0.295 1.00 93.12 144 VAL A N 1
ATOM 1159 C CA . VAL A 1 144 ? 8.196 8.643 1.692 1.00 93.12 144 VAL A CA 1
ATOM 1160 C C . VAL A 1 144 ? 6.797 8.741 2.323 1.00 93.12 144 VAL A C 1
ATOM 1162 O O . VAL A 1 144 ? 6.588 8.115 3.372 1.00 93.12 144 VAL A O 1
ATOM 1165 N N . PRO A 1 145 ? 5.817 9.468 1.746 1.00 94.88 145 PRO A N 1
ATOM 1166 C CA . PRO A 1 145 ? 4.480 9.559 2.325 1.00 94.88 145 PRO A CA 1
ATOM 1167 C C . PRO A 1 145 ? 3.778 8.197 2.354 1.00 94.88 145 PRO A C 1
ATOM 1169 O O . PRO A 1 145 ? 3.162 7.851 3.368 1.00 94.88 145 PRO A O 1
ATOM 1172 N N . LEU A 1 146 ? 3.938 7.370 1.314 1.00 96.25 146 LEU A N 1
ATOM 1173 C CA . LEU A 1 146 ? 3.344 6.035 1.272 1.00 96.25 146 LEU A CA 1
ATOM 1174 C C . LEU A 1 146 ? 3.929 5.111 2.347 1.00 96.25 146 LEU A C 1
ATOM 1176 O O . LEU A 1 146 ? 3.183 4.419 3.044 1.00 96.25 146 LEU A O 1
ATOM 1180 N N . ARG A 1 147 ? 5.249 5.154 2.565 1.00 95.69 147 ARG A N 1
ATOM 1181 C CA . ARG A 1 147 ? 5.901 4.460 3.684 1.00 95.69 147 ARG A CA 1
ATOM 1182 C C . ARG A 1 147 ? 5.298 4.861 5.026 1.00 95.69 147 ARG A C 1
ATOM 1184 O O . ARG A 1 147 ? 4.995 3.985 5.838 1.00 95.69 147 ARG A O 1
ATOM 1191 N N . GLY A 1 148 ? 5.104 6.160 5.257 1.00 94.75 148 GLY A N 1
ATOM 1192 C CA . GLY A 1 148 ? 4.481 6.668 6.481 1.00 94.75 148 GLY A CA 1
ATOM 1193 C C . GLY A 1 148 ? 3.068 6.116 6.698 1.00 94.75 148 GLY A C 1
ATOM 1194 O O . GLY A 1 148 ? 2.719 5.724 7.814 1.00 94.75 148 GLY A O 1
ATOM 1195 N N . MET A 1 149 ? 2.277 6.006 5.627 1.00 96.56 149 MET A N 1
ATOM 1196 C CA . MET A 1 149 ? 0.937 5.416 5.682 1.00 96.56 149 MET A CA 1
ATOM 1197 C C . MET A 1 149 ? 0.958 3.928 6.010 1.00 96.56 149 MET A C 1
ATOM 1199 O O . MET A 1 149 ? 0.240 3.494 6.909 1.00 96.56 149 MET A O 1
ATOM 1203 N N . ILE A 1 150 ? 1.808 3.151 5.336 1.00 96.12 150 ILE A N 1
ATOM 1204 C CA . ILE A 1 150 ? 1.931 1.709 5.581 1.00 96.12 150 ILE A CA 1
ATOM 1205 C C . ILE A 1 150 ? 2.391 1.435 7.014 1.00 96.12 150 ILE A C 1
ATOM 1207 O O . ILE A 1 150 ? 1.842 0.553 7.671 1.00 96.12 150 ILE A O 1
ATOM 1211 N N . GLN A 1 151 ? 3.337 2.220 7.538 1.00 93.75 151 GLN A N 1
ATOM 1212 C CA . GLN A 1 151 ? 3.752 2.116 8.939 1.00 93.75 151 GLN A CA 1
ATOM 1213 C C . GLN A 1 151 ? 2.592 2.386 9.897 1.00 93.75 151 GLN A C 1
ATOM 1215 O O . GLN A 1 151 ? 2.401 1.632 10.849 1.00 93.75 151 GLN A O 1
ATOM 1220 N N . ARG A 1 152 ? 1.784 3.418 9.629 1.00 94.38 152 ARG A N 1
ATOM 1221 C CA . ARG A 1 152 ? 0.617 3.734 10.460 1.00 94.38 152 ARG A CA 1
ATOM 1222 C C . ARG A 1 152 ? -0.447 2.631 10.393 1.00 94.38 152 ARG A C 1
ATOM 1224 O O . ARG A 1 152 ? -1.002 2.270 11.427 1.00 94.38 152 ARG A O 1
ATOM 1231 N N . ILE A 1 153 ? -0.681 2.039 9.220 1.00 95.25 153 ILE A N 1
ATOM 1232 C CA . ILE A 1 153 ? -1.564 0.870 9.080 1.00 95.25 153 ILE A CA 1
ATOM 1233 C C . ILE A 1 153 ? -1.009 -0.325 9.866 1.00 95.25 153 ILE A C 1
ATOM 1235 O O . ILE A 1 153 ? -1.762 -0.969 10.587 1.00 95.25 153 ILE A O 1
ATOM 1239 N N . ALA A 1 154 ? 0.298 -0.589 9.786 1.00 91.69 154 ALA A N 1
ATOM 1240 C CA . ALA A 1 154 ? 0.949 -1.684 10.509 1.00 91.69 154 ALA A CA 1
ATOM 1241 C C . ALA A 1 154 ? 0.911 -1.515 12.040 1.00 91.69 154 ALA A C 1
ATOM 1243 O O . ALA A 1 154 ? 1.069 -2.494 12.767 1.00 91.69 154 ALA A O 1
ATOM 1244 N N . THR A 1 155 ? 0.725 -0.287 12.541 1.00 88.62 155 THR A N 1
ATOM 1245 C CA . THR A 1 155 ? 0.465 -0.030 13.968 1.00 88.62 155 THR A CA 1
ATOM 1246 C C . THR A 1 155 ? -1.002 -0.190 14.366 1.00 88.62 155 THR A C 1
ATOM 1248 O O . THR A 1 155 ? -1.282 -0.315 15.555 1.00 88.62 155 THR A O 1
ATOM 1251 N N . GLY A 1 156 ? -1.928 -0.174 13.404 1.00 81.69 156 GLY A N 1
ATOM 1252 C CA . GLY A 1 156 ? -3.346 -0.438 13.642 1.00 81.69 156 GLY A CA 1
ATOM 1253 C C . GLY A 1 156 ? -3.631 -1.930 13.833 1.00 81.69 156 GLY A C 1
ATOM 1254 O O . GLY A 1 156 ? -2.846 -2.786 13.423 1.00 81.69 156 GLY A O 1
ATOM 1255 N N . ASP A 1 157 ? -4.771 -2.256 14.444 1.00 81.00 157 ASP A N 1
ATOM 1256 C CA . ASP A 1 157 ? -5.125 -3.649 14.729 1.00 81.00 157 ASP A CA 1
ATOM 1257 C C . ASP A 1 157 ? -5.600 -4.382 13.463 1.00 81.00 157 ASP A C 1
ATOM 1259 O O . ASP A 1 157 ? -6.663 -4.090 12.911 1.00 81.00 157 ASP A O 1
ATOM 1263 N N . LYS A 1 158 ? -4.777 -5.327 12.985 1.00 87.38 158 LYS A N 1
ATOM 1264 C CA . LYS A 1 158 ? -5.081 -6.306 11.921 1.00 87.38 158 LYS A CA 1
ATOM 1265 C C . LYS A 1 158 ? -5.765 -5.730 10.672 1.00 87.38 158 LYS A C 1
ATOM 1267 O O . LYS A 1 158 ? -6.640 -6.360 10.077 1.00 87.38 158 LYS A O 1
ATOM 1272 N N . ILE A 1 159 ? -5.348 -4.549 10.225 1.00 93.94 159 ILE A N 1
ATOM 1273 C CA . ILE A 1 159 ? -5.894 -3.925 9.013 1.00 93.94 159 ILE A CA 1
ATOM 1274 C C . ILE A 1 159 ? -5.251 -4.573 7.776 1.00 93.94 159 ILE A C 1
ATOM 1276 O O . ILE A 1 159 ? -4.037 -4.441 7.613 1.00 93.94 159 ILE A O 1
ATOM 1280 N N . PRO A 1 160 ? -6.013 -5.248 6.892 1.00 94.88 160 PRO A N 1
ATOM 1281 C CA . PRO A 1 160 ? -5.465 -5.901 5.702 1.00 94.88 160 PRO A CA 1
ATOM 1282 C C . PRO A 1 160 ? -5.059 -4.898 4.621 1.00 94.88 160 PRO A C 1
ATOM 1284 O O . PRO A 1 160 ? -5.676 -3.841 4.481 1.00 94.88 160 PRO A O 1
ATOM 1287 N N . ILE A 1 161 ? -4.059 -5.266 3.817 1.00 96.12 161 ILE A N 1
ATOM 1288 C CA . ILE A 1 161 ? -3.617 -4.537 2.619 1.00 96.12 161 ILE A CA 1
ATOM 1289 C C . ILE A 1 161 ? -3.527 -5.528 1.455 1.00 96.12 161 ILE A C 1
ATOM 1291 O O . ILE A 1 161 ? -2.917 -6.590 1.582 1.00 96.12 161 ILE A O 1
ATOM 1295 N N . ASP A 1 162 ? -4.121 -5.185 0.313 1.00 95.88 162 ASP A N 1
ATOM 1296 C CA . ASP A 1 162 ? -3.992 -5.958 -0.924 1.00 95.88 162 ASP A CA 1
ATOM 1297 C C . ASP A 1 162 ? -2.762 -5.448 -1.685 1.00 95.88 162 ASP A C 1
ATOM 1299 O O . ASP A 1 162 ? -2.842 -4.508 -2.475 1.00 95.88 162 ASP A O 1
ATOM 1303 N N . PHE A 1 163 ? -1.595 -6.032 -1.402 1.00 96.94 163 PHE A N 1
ATOM 1304 C CA . PHE A 1 163 ? -0.334 -5.592 -2.009 1.00 96.94 163 PHE A CA 1
ATOM 1305 C C . PHE A 1 163 ? -0.258 -5.855 -3.517 1.00 96.94 163 PHE A C 1
ATOM 1307 O O . PHE A 1 163 ? 0.442 -5.133 -4.223 1.00 96.94 163 PHE A O 1
ATOM 1314 N N . ALA A 1 164 ? -1.000 -6.842 -4.031 1.00 95.50 164 ALA A N 1
ATOM 1315 C CA . ALA A 1 164 ? -1.068 -7.087 -5.468 1.00 95.50 164 ALA A CA 1
ATOM 1316 C C . ALA A 1 164 ? -1.833 -5.948 -6.151 1.00 95.50 164 ALA A C 1
ATOM 1318 O O . ALA A 1 164 ? -1.399 -5.440 -7.186 1.00 95.50 164 ALA A O 1
ATOM 1319 N N . ARG A 1 165 ? -2.936 -5.494 -5.535 1.00 95.31 165 ARG A N 1
ATOM 1320 C CA . ARG A 1 165 ? -3.642 -4.294 -5.990 1.00 95.31 165 ARG A CA 1
ATOM 1321 C C . ARG A 1 165 ? -2.792 -3.036 -5.834 1.00 95.31 165 ARG A C 1
ATOM 1323 O O . ARG A 1 165 ? -2.751 -2.240 -6.766 1.00 95.31 165 ARG A O 1
ATOM 1330 N N . LEU A 1 166 ? -2.097 -2.881 -4.706 1.00 96.94 166 LEU A N 1
ATOM 1331 C CA . LEU A 1 166 ? -1.203 -1.746 -4.467 1.00 96.94 166 LEU A CA 1
ATOM 1332 C C . LEU A 1 166 ? -0.146 -1.636 -5.569 1.00 96.94 166 LEU A C 1
ATOM 1334 O O . LEU A 1 166 ? 0.009 -0.562 -6.130 1.00 96.94 166 LEU A O 1
ATOM 1338 N N . LEU A 1 167 ? 0.523 -2.731 -5.937 1.00 96.88 167 LEU A N 1
ATOM 1339 C CA . LEU A 1 167 ? 1.508 -2.720 -7.023 1.00 96.88 167 LEU A CA 1
ATOM 1340 C C . LEU A 1 167 ? 0.907 -2.231 -8.347 1.00 96.88 167 LEU A C 1
ATOM 1342 O O . LEU A 1 167 ? 1.494 -1.391 -9.025 1.00 96.88 167 LEU A O 1
ATOM 1346 N N . GLN A 1 168 ? -0.277 -2.729 -8.708 1.00 94.75 168 GLN A N 1
ATOM 1347 C CA . GLN A 1 168 ? -0.970 -2.301 -9.927 1.00 94.75 168 GLN A CA 1
ATOM 1348 C C . GLN A 1 168 ? -1.341 -0.816 -9.892 1.00 94.75 168 GLN A C 1
ATOM 1350 O O . GLN A 1 168 ? -1.210 -0.133 -10.907 1.00 94.75 168 GLN A O 1
ATOM 1355 N N . ASP A 1 169 ? -1.808 -0.334 -8.740 1.00 95.38 169 ASP A N 1
ATOM 1356 C CA . ASP A 1 169 ? -2.147 1.070 -8.525 1.00 95.38 169 ASP A CA 1
ATOM 1357 C C . ASP A 1 169 ? -0.894 1.949 -8.636 1.00 95.38 169 ASP A C 1
ATOM 1359 O O . ASP A 1 169 ? -0.916 2.954 -9.342 1.00 95.38 169 ASP A O 1
ATOM 1363 N N . LEU A 1 170 ? 0.227 1.538 -8.031 1.00 95.25 170 LEU A N 1
ATOM 1364 C CA . LEU A 1 170 ? 1.495 2.262 -8.119 1.00 95.25 170 LEU A 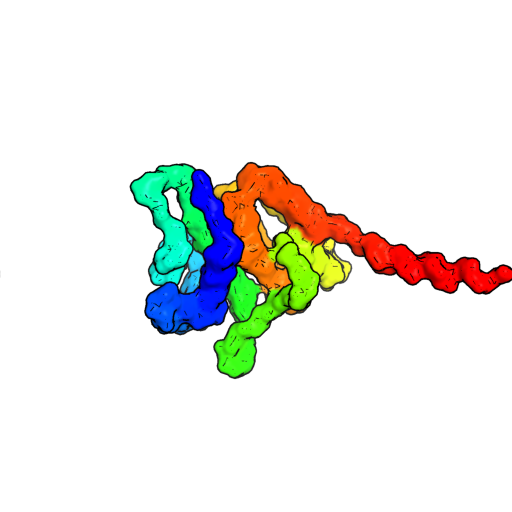CA 1
ATOM 1365 C C . LEU A 1 170 ? 1.995 2.340 -9.556 1.00 95.25 170 LEU A C 1
ATOM 1367 O O . LEU A 1 170 ? 2.303 3.431 -10.018 1.00 95.25 170 LEU A O 1
ATOM 1371 N N . ILE A 1 171 ? 1.989 1.238 -10.309 1.00 93.62 171 ILE A N 1
ATOM 1372 C CA . ILE A 1 171 ? 2.366 1.241 -11.735 1.00 93.62 171 ILE A CA 1
ATOM 1373 C C . ILE A 1 171 ? 1.524 2.242 -12.545 1.00 93.62 171 ILE A C 1
ATOM 1375 O O . ILE A 1 171 ? 2.012 2.819 -13.511 1.00 93.62 171 ILE A O 1
ATOM 1379 N N . LYS A 1 172 ? 0.271 2.478 -12.142 1.00 92.00 172 LYS A N 1
ATOM 1380 C CA . LYS A 1 172 ? -0.667 3.397 -12.803 1.00 92.00 172 LYS A CA 1
ATOM 1381 C C . LYS A 1 172 ? -0.824 4.731 -12.073 1.00 92.00 172 LYS A C 1
ATOM 1383 O O . LYS A 1 172 ? -1.801 5.438 -12.330 1.00 92.00 172 LYS A O 1
ATOM 1388 N N . TRP A 1 173 ? 0.088 5.092 -11.171 1.00 91.31 173 TRP A N 1
ATOM 1389 C CA . TRP A 1 173 ? -0.091 6.250 -10.287 1.00 91.31 173 TRP A CA 1
ATOM 1390 C C . TRP A 1 173 ? -0.273 7.574 -11.043 1.00 91.31 173 TRP A C 1
ATOM 1392 O O . TRP A 1 173 ? -0.944 8.478 -10.570 1.00 91.31 173 TRP A O 1
ATOM 1402 N N . HIS A 1 174 ? 0.270 7.671 -12.258 1.00 82.75 174 HIS A N 1
ATOM 1403 C CA . HIS A 1 174 ? 0.217 8.871 -13.108 1.00 82.75 174 HIS A CA 1
ATOM 1404 C C . HIS A 1 174 ? -1.172 9.081 -13.715 1.00 82.75 174 HIS A C 1
ATOM 1406 O O . HIS A 1 174 ? -1.480 10.161 -14.209 1.00 82.75 174 HIS A O 1
ATOM 1412 N N . SER A 1 175 ? -2.006 8.039 -13.716 1.00 81.62 175 SER A N 1
ATOM 1413 C CA . SER A 1 175 ? -3.399 8.168 -14.111 1.00 81.62 175 SER A CA 1
ATOM 1414 C C . SER A 1 175 ? -4.198 8.749 -12.948 1.00 81.62 175 SER A C 1
ATOM 1416 O O . SER A 1 175 ? -4.191 8.204 -11.842 1.00 81.62 175 SER A O 1
ATOM 1418 N N . GLU A 1 176 ? -4.957 9.814 -13.209 1.00 81.06 176 GLU A N 1
ATOM 1419 C CA . GLU A 1 176 ? -5.885 10.377 -12.217 1.00 81.06 176 GLU A CA 1
ATOM 1420 C C . GLU A 1 176 ? -6.889 9.332 -11.696 1.00 81.06 176 GLU A C 1
ATOM 1422 O O . GLU A 1 176 ? -7.432 9.464 -10.599 1.00 81.06 176 GLU A O 1
ATOM 1427 N N . GLU A 1 177 ? -7.139 8.271 -12.470 1.00 88.56 177 GLU A N 1
ATOM 1428 C CA . GLU A 1 177 ? -8.032 7.176 -12.103 1.00 88.56 177 GLU A CA 1
ATOM 1429 C C . GLU A 1 177 ? -7.627 6.507 -10.782 1.00 88.56 177 GLU A C 1
ATOM 1431 O O . GLU A 1 177 ? -8.490 6.279 -9.931 1.00 88.56 177 GLU A O 1
ATOM 1436 N N . THR A 1 178 ? -6.335 6.237 -10.567 1.00 91.31 178 THR A N 1
ATOM 1437 C CA . THR A 1 178 ? -5.858 5.565 -9.348 1.00 91.31 178 THR A CA 1
ATOM 1438 C C . THR A 1 178 ? -6.151 6.402 -8.105 1.00 91.31 178 THR A C 1
ATOM 1440 O O . THR A 1 178 ? -6.747 5.898 -7.148 1.00 91.31 178 THR A O 1
ATOM 1443 N N . GLY A 1 179 ? -5.810 7.694 -8.148 1.00 91.88 179 GLY A N 1
ATOM 1444 C CA . GLY A 1 179 ? -6.086 8.632 -7.061 1.00 91.88 179 GLY A CA 1
ATOM 1445 C C . GLY A 1 179 ? -7.585 8.740 -6.768 1.00 91.88 179 GLY A C 1
ATOM 1446 O O . GLY A 1 179 ? -7.999 8.642 -5.615 1.00 91.88 179 GLY A O 1
ATOM 1447 N N . ARG A 1 180 ? -8.427 8.820 -7.809 1.00 92.75 180 ARG A N 1
ATOM 1448 C CA . ARG A 1 180 ? -9.896 8.845 -7.670 1.00 92.75 180 ARG A CA 1
ATOM 1449 C C . ARG A 1 180 ? -10.460 7.557 -7.062 1.00 92.75 180 ARG A C 1
ATOM 1451 O O . ARG A 1 180 ? -11.392 7.621 -6.261 1.00 92.75 180 ARG A O 1
ATOM 1458 N N . VAL A 1 181 ? -9.917 6.388 -7.413 1.00 93.31 181 VAL A N 1
ATOM 1459 C CA . VAL A 1 181 ? -10.321 5.102 -6.818 1.00 93.31 181 VAL A CA 1
ATOM 1460 C C . VAL A 1 181 ? -9.952 5.052 -5.338 1.00 93.31 181 VAL A C 1
ATOM 1462 O O . VAL A 1 181 ? -10.795 4.681 -4.521 1.00 93.31 181 VAL A O 1
ATOM 1465 N N . TRP A 1 182 ? -8.731 5.455 -4.981 1.00 95.81 182 TRP A N 1
ATOM 1466 C CA . TRP A 1 182 ? -8.286 5.499 -3.587 1.00 95.81 182 TRP A CA 1
ATOM 1467 C C . TRP A 1 182 ? -9.111 6.492 -2.769 1.00 95.81 182 TRP A C 1
ATOM 1469 O O . TRP A 1 182 ? -9.589 6.137 -1.694 1.00 95.81 182 TRP A O 1
ATOM 1479 N N . ALA A 1 183 ? -9.345 7.686 -3.314 1.00 95.00 183 ALA A N 1
ATOM 1480 C CA . ALA A 1 183 ? -10.223 8.706 -2.756 1.00 95.00 183 ALA A CA 1
ATOM 1481 C C . ALA A 1 183 ? -11.622 8.151 -2.474 1.00 95.00 183 ALA A C 1
ATOM 1483 O O . ALA A 1 183 ? -12.101 8.177 -1.341 1.00 95.00 183 ALA A O 1
ATOM 1484 N N . ARG A 1 184 ? -12.268 7.589 -3.501 1.00 94.06 184 ARG A N 1
ATOM 1485 C CA . ARG A 1 184 ? -13.603 7.002 -3.379 1.00 94.06 184 ARG A CA 1
ATOM 1486 C C . ARG A 1 184 ? -13.629 5.918 -2.311 1.00 94.06 184 ARG A C 1
ATOM 1488 O O . ARG A 1 184 ? -14.533 5.918 -1.491 1.00 94.06 184 ARG A O 1
ATOM 1495 N N . ASP A 1 185 ? -12.676 4.994 -2.313 1.00 93.88 185 ASP A N 1
ATOM 1496 C CA . ASP A 1 185 ? -12.666 3.880 -1.363 1.00 93.88 185 ASP A CA 1
ATOM 1497 C C . ASP A 1 185 ? -12.337 4.335 0.075 1.00 93.88 185 ASP A C 1
ATOM 1499 O O . ASP A 1 185 ? -12.725 3.658 1.031 1.00 93.88 185 ASP A O 1
ATOM 1503 N N . TYR A 1 186 ? -11.649 5.473 0.228 1.00 95.44 186 TYR A N 1
ATOM 1504 C CA . TYR A 1 186 ? -11.323 6.090 1.513 1.00 95.44 186 TYR A CA 1
ATOM 1505 C C . TYR A 1 186 ? -12.490 6.891 2.105 1.00 95.44 186 TYR A C 1
ATOM 1507 O O . TYR A 1 186 ? -12.856 6.679 3.261 1.00 95.44 186 TYR A O 1
ATOM 1515 N N . TRP A 1 187 ? -13.101 7.773 1.307 1.00 93.06 187 TRP A N 1
ATOM 1516 C CA . TRP A 1 187 ? -14.203 8.645 1.729 1.00 93.06 187 TRP A CA 1
ATOM 1517 C C . TRP A 1 187 ? -15.589 8.064 1.491 1.00 93.06 187 TRP A C 1
ATOM 1519 O O . TRP A 1 187 ? -16.559 8.682 1.925 1.00 93.06 187 TRP A O 1
ATOM 1529 N N . GLN A 1 188 ? -15.721 6.907 0.823 1.00 84.44 188 GLN A N 1
ATOM 1530 C CA . GLN A 1 188 ? -17.012 6.229 0.710 1.00 84.44 188 GLN A CA 1
ATOM 1531 C C . GLN A 1 188 ? -17.572 6.093 2.115 1.00 84.44 188 GLN A C 1
ATOM 1533 O O . GLN A 1 188 ? -17.017 5.378 2.960 1.00 84.44 188 GLN A O 1
ATOM 1538 N N . ALA A 1 189 ? -18.636 6.846 2.341 1.00 54.22 189 ALA A N 1
ATOM 1539 C CA . ALA A 1 189 ? -19.172 7.050 3.654 1.00 54.22 189 ALA A CA 1
ATOM 1540 C C . ALA A 1 189 ? -19.663 5.719 4.229 1.00 54.22 189 ALA A C 1
ATOM 1542 O O . ALA A 1 189 ? -20.036 4.793 3.501 1.00 54.22 189 ALA A O 1
ATOM 1543 N N . ALA A 1 190 ? -19.694 5.649 5.555 1.00 49.00 190 ALA A N 1
ATOM 1544 C CA . ALA A 1 190 ? -20.403 4.640 6.333 1.00 49.00 190 ALA A CA 1
ATOM 1545 C C . ALA A 1 190 ? -21.938 4.717 6.120 1.00 49.00 190 ALA A C 1
ATOM 1547 O O . ALA A 1 190 ? -22.712 4.564 7.052 1.00 49.00 190 ALA A O 1
ATOM 1548 N N . VAL A 1 191 ? -22.401 4.985 4.893 1.00 44.00 191 VAL A N 1
ATOM 1549 C CA . VAL A 1 191 ? -23.814 5.213 4.540 1.00 44.00 191 VAL A CA 1
ATOM 1550 C C . VAL A 1 191 ? -24.638 3.929 4.642 1.00 44.00 191 VAL A C 1
ATOM 1552 O O . VAL A 1 191 ? -25.848 3.991 4.785 1.00 44.00 191 VAL A O 1
ATOM 1555 N N . ALA A 1 192 ? -24.007 2.752 4.658 1.00 41.44 192 ALA A N 1
ATOM 1556 C CA . ALA A 1 192 ? -24.732 1.488 4.781 1.00 41.44 192 ALA A CA 1
ATOM 1557 C C . ALA A 1 192 ? -25.132 1.109 6.224 1.00 41.44 192 ALA A C 1
ATOM 1559 O O . ALA A 1 192 ? -25.845 0.119 6.393 1.00 41.44 192 ALA A O 1
ATOM 1560 N N . GLU A 1 193 ? -24.685 1.841 7.253 1.00 39.44 193 GLU A N 1
ATOM 1561 C CA . GLU A 1 193 ? -25.035 1.537 8.654 1.00 39.44 193 GLU A CA 1
ATOM 1562 C C . GLU A 1 193 ? -26.073 2.495 9.254 1.00 39.44 193 GLU A C 1
ATOM 1564 O O . GLU A 1 193 ? -26.798 2.086 10.156 1.00 39.44 193 GLU A O 1
ATOM 1569 N N . THR A 1 194 ? -26.246 3.703 8.709 1.00 34.47 194 THR A N 1
ATOM 1570 C CA . THR A 1 194 ? -27.280 4.647 9.178 1.00 34.47 194 THR A CA 1
ATOM 1571 C C . THR A 1 194 ? -28.676 4.335 8.615 1.00 34.47 194 THR A C 1
ATOM 1573 O O . THR A 1 194 ? -29.676 4.564 9.287 1.00 34.47 194 THR A O 1
ATOM 1576 N N . ASP A 1 195 ? -28.761 3.707 7.436 1.00 38.41 195 ASP A N 1
ATOM 1577 C CA . ASP A 1 195 ? -30.038 3.382 6.764 1.00 38.41 195 ASP A CA 1
ATOM 1578 C C . ASP A 1 195 ? -30.782 2.169 7.367 1.00 38.41 195 ASP A C 1
ATOM 1580 O O . ASP A 1 195 ? -31.936 1.891 7.037 1.00 38.41 195 ASP A O 1
ATOM 1584 N N . LYS A 1 196 ? -30.136 1.414 8.267 1.00 41.53 196 LYS A N 1
ATOM 1585 C CA . LYS A 1 196 ? -30.758 0.260 8.947 1.00 41.53 196 LYS A CA 1
ATOM 1586 C C . LYS A 1 196 ? -31.349 0.587 10.317 1.00 41.53 196 LYS A C 1
ATOM 1588 O O . LYS A 1 196 ? -32.058 -0.253 10.864 1.00 41.53 196 LYS A O 1
ATOM 1593 N N . SER A 1 197 ? -31.082 1.771 10.871 1.00 42.03 197 SER A N 1
ATOM 1594 C CA . SER A 1 197 ? -31.666 2.196 12.150 1.00 42.03 197 SER A CA 1
ATOM 1595 C C . SER A 1 197 ? -32.970 2.986 12.011 1.00 42.03 197 SER A C 1
ATOM 1597 O O . SER A 1 197 ? -33.723 3.042 12.977 1.00 42.03 197 SER A O 1
ATOM 1599 N N . GLU A 1 198 ? -33.282 3.546 10.836 1.00 43.12 198 GLU A N 1
ATOM 1600 C CA . GLU A 1 198 ? -34.512 4.338 10.632 1.00 43.12 198 GLU A CA 1
ATOM 1601 C C . GLU A 1 198 ? -35.724 3.523 10.150 1.00 43.12 198 GLU A C 1
ATOM 1603 O O . GLU A 1 198 ? -36.857 3.956 10.318 1.00 43.12 198 GLU A O 1
ATOM 1608 N N . THR A 1 199 ? -35.543 2.297 9.652 1.00 44.78 199 THR A N 1
ATOM 1609 C CA . THR A 1 199 ? -36.655 1.477 9.124 1.00 44.78 199 THR A CA 1
ATOM 1610 C C . THR A 1 199 ? -37.361 0.590 10.159 1.00 44.78 199 THR A C 1
ATOM 1612 O O . THR A 1 199 ? -38.292 -0.130 9.808 1.00 44.78 199 THR A O 1
ATOM 1615 N N . VAL A 1 200 ? -36.971 0.634 11.440 1.00 51.03 200 VAL A N 1
ATOM 1616 C CA . VAL A 1 200 ? -37.561 -0.221 12.498 1.00 51.03 200 VAL A CA 1
ATOM 1617 C C . VAL A 1 200 ? -38.631 0.502 13.338 1.00 51.03 200 VAL A C 1
ATOM 1619 O O . VAL A 1 200 ? -39.366 -0.152 14.074 1.00 51.03 200 VAL A O 1
ATOM 1622 N N . PHE A 1 201 ? -38.793 1.826 13.212 1.00 47.53 201 PHE A N 1
ATOM 1623 C CA . PHE A 1 201 ? -39.695 2.599 14.084 1.00 47.53 201 PHE A CA 1
ATOM 1624 C C . PHE A 1 201 ? -41.063 2.987 13.487 1.00 47.53 201 PHE A C 1
ATOM 1626 O O . PHE A 1 201 ? -41.899 3.482 14.236 1.00 47.53 201 PHE A O 1
ATOM 1633 N N . GLU A 1 202 ? -41.357 2.715 12.209 1.00 47.66 202 GLU A N 1
ATOM 1634 C CA . GLU A 1 202 ? -42.608 3.184 11.565 1.00 47.66 202 GLU A CA 1
ATOM 1635 C C . GLU A 1 202 ? -43.715 2.129 11.357 1.00 47.66 202 GLU A C 1
ATOM 1637 O O . GLU A 1 202 ? -44.709 2.411 10.696 1.00 47.66 202 GLU A O 1
ATOM 1642 N N . THR A 1 203 ? -43.628 0.929 11.942 1.00 44.88 203 THR A N 1
ATOM 1643 C CA . THR A 1 203 ? -44.672 -0.112 11.755 1.00 44.88 203 THR A CA 1
ATOM 1644 C C . THR A 1 203 ? -45.564 -0.416 12.959 1.00 44.88 203 THR A C 1
ATOM 1646 O O . THR A 1 203 ? -46.213 -1.454 12.960 1.00 44.88 203 THR A O 1
ATOM 1649 N N . ASN A 1 204 ? -45.675 0.469 13.955 1.00 46.38 204 ASN A N 1
ATOM 1650 C CA . ASN A 1 204 ? -46.704 0.338 14.999 1.00 46.38 204 ASN A CA 1
ATOM 1651 C C . ASN A 1 204 ? -47.383 1.686 15.294 1.00 46.38 204 ASN A C 1
ATOM 1653 O O . ASN A 1 204 ? -47.019 2.388 16.239 1.00 46.38 204 ASN A O 1
ATOM 1657 N N . SER A 1 205 ? -48.389 2.041 14.496 1.00 39.22 205 SER A N 1
ATOM 1658 C CA . SER A 1 205 ? -49.469 2.965 14.872 1.00 39.22 205 SER A CA 1
ATOM 1659 C C . SER A 1 205 ? -50.764 2.546 14.195 1.00 39.22 205 SER A C 1
ATOM 1661 O O . SER A 1 205 ? -50.691 2.121 13.021 1.00 39.22 205 SER A O 1
#

Organism: NCBI:txid1185876

Mean predicted aligned error: 7.23 Å

Sequence (205 aa):
MNQLTDEQARDFIAFLETGRKRDGSRTDVRANLAELRRAAMNPLSDLRDIRILGDYLPYSSRPTPDDDWVYDAHRLTATLFALYATKFWGRDGQLELPRFGKNDKRRSLGASLRRLRNSLSVGQDSLDLRVSALLDTYRDDLAVPLRGMIQRIATGDKIPIDFARLLQDLIKWHSEETGRVWARDYWQAAVAETDKSETVFETNS

pLDDT: mean 85.92, std 14.63, range [34.47, 97.56]

Solvent-accessible surface area (backbone atoms only — not comparable to full-atom values): 11969 Å² total; per-residue (Å²): 131,91,73,83,47,75,63,59,32,44,54,50,48,48,24,69,70,61,19,47,47,94,89,71,49,73,51,66,38,69,61,50,35,55,52,21,34,57,30,44,77,47,60,84,76,44,68,74,43,50,78,74,41,54,96,71,53,74,82,64,99,74,73,44,83,65,52,54,45,44,35,44,28,54,53,44,44,49,16,48,46,24,57,41,52,70,77,26,60,42,95,87,71,45,80,58,71,47,68,74,57,96,84,54,71,91,46,51,66,19,40,36,51,30,54,48,44,74,68,43,93,69,63,42,69,64,46,52,55,51,51,53,52,51,60,71,46,52,78,92,63,35,62,62,59,50,45,54,49,46,53,55,43,54,72,41,86,74,61,34,72,48,62,38,50,41,36,54,40,51,59,40,52,89,40,68,65,42,42,52,51,27,47,47,47,35,64,57,66,77,62,83,64,63,68,68,69,68,76,74,76,80,86,82,130